Protein AF-A0A2P2IFZ9-F1 (afdb_monomer_lite)

pLDDT: mean 82.56, std 15.34, range [39.03, 97.62]

Structure (mmCIF, N/CA/C/O backbone):
data_AF-A0A2P2IFZ9-F1
#
_entry.id   AF-A0A2P2IFZ9-F1
#
loop_
_atom_site.group_PDB
_atom_site.id
_atom_site.type_symbol
_atom_site.label_atom_id
_atom_site.label_alt_id
_atom_site.label_comp_id
_atom_site.label_asym_id
_atom_site.label_entity_id
_atom_site.label_seq_id
_atom_site.pdbx_PDB_ins_code
_atom_site.Cartn_x
_atom_site.Cartn_y
_atom_site.Cartn_z
_atom_site.occupancy
_atom_site.B_iso_or_equiv
_atom_site.auth_seq_id
_atom_site.auth_comp_id
_atom_site.auth_asym_id
_atom_site.auth_atom_id
_atom_site.pdbx_PDB_model_num
ATOM 1 N N . ASN A 1 1 ? 47.053 14.813 -40.601 1.00 60.62 1 ASN A N 1
ATOM 2 C CA . ASN A 1 1 ? 47.187 14.457 -39.173 1.00 60.62 1 ASN A CA 1
ATOM 3 C C . ASN A 1 1 ? 46.466 13.124 -38.945 1.00 60.62 1 ASN A C 1
ATOM 5 O O . ASN A 1 1 ? 45.251 13.108 -38.812 1.00 60.62 1 ASN A O 1
ATOM 9 N N . LEU A 1 2 ? 47.178 11.997 -39.077 1.00 74.19 2 LEU A N 1
ATOM 10 C CA . LEU A 1 2 ? 46.583 10.644 -39.117 1.00 74.19 2 LEU A CA 1
ATOM 11 C C . LEU A 1 2 ? 46.194 10.125 -37.720 1.00 74.19 2 LEU A C 1
ATOM 13 O O . LEU A 1 2 ? 45.210 9.408 -37.572 1.00 74.19 2 LEU A O 1
ATOM 17 N N . VAL A 1 3 ? 46.955 10.523 -36.696 1.00 78.75 3 VAL A N 1
ATOM 18 C CA . VAL A 1 3 ? 46.777 10.095 -35.299 1.00 78.75 3 VAL A CA 1
ATOM 19 C C . VAL A 1 3 ? 45.439 10.583 -34.740 1.00 78.75 3 VAL A C 1
ATOM 21 O O . VAL A 1 3 ? 44.649 9.786 -34.247 1.00 78.75 3 VAL A O 1
ATOM 24 N N . THR A 1 4 ? 45.116 11.863 -34.933 1.00 79.06 4 THR A N 1
ATOM 25 C CA . THR A 1 4 ? 43.834 12.453 -34.505 1.00 79.06 4 THR A CA 1
ATOM 26 C C . THR A 1 4 ? 42.631 11.787 -35.180 1.00 79.06 4 THR A C 1
ATOM 28 O O . THR A 1 4 ? 41.575 11.619 -34.579 1.00 79.06 4 THR A O 1
ATOM 31 N N . CYS A 1 5 ? 42.800 11.364 -36.434 1.00 76.25 5 CYS A N 1
ATOM 32 C CA . CYS A 1 5 ? 41.780 10.666 -37.210 1.00 76.25 5 CYS A CA 1
ATOM 33 C C . CYS A 1 5 ? 41.524 9.242 -36.670 1.00 76.25 5 CYS A C 1
ATOM 35 O O . CYS A 1 5 ? 40.374 8.823 -36.512 1.00 76.25 5 CYS A O 1
ATOM 37 N N . ALA A 1 6 ? 42.592 8.520 -36.315 1.00 82.62 6 ALA A N 1
ATOM 38 C CA . ALA A 1 6 ? 42.503 7.199 -35.697 1.00 82.62 6 ALA A CA 1
ATOM 39 C C . ALA A 1 6 ? 41.859 7.255 -34.298 1.00 82.62 6 ALA A C 1
ATOM 41 O O . ALA A 1 6 ? 40.984 6.445 -33.988 1.00 82.62 6 ALA A O 1
ATOM 42 N N . GLU A 1 7 ? 42.229 8.242 -33.479 1.00 85.69 7 GLU A N 1
ATOM 43 C CA . GLU A 1 7 ? 41.644 8.465 -32.151 1.00 85.69 7 GLU A CA 1
ATOM 44 C C . GLU A 1 7 ? 40.146 8.785 -32.208 1.00 85.69 7 GLU A C 1
ATOM 46 O O . GLU A 1 7 ? 39.359 8.270 -31.408 1.00 85.69 7 GLU A O 1
ATOM 51 N N . ASP A 1 8 ? 39.725 9.618 -33.160 1.00 83.12 8 ASP A N 1
ATOM 52 C CA . ASP A 1 8 ? 38.321 9.993 -33.318 1.00 83.12 8 ASP A CA 1
ATOM 53 C C . ASP A 1 8 ? 37.464 8.810 -33.786 1.00 83.12 8 ASP A C 1
ATOM 55 O O . ASP A 1 8 ? 36.358 8.606 -33.273 1.00 83.12 8 ASP A O 1
ATOM 59 N N . ARG A 1 9 ? 38.002 7.966 -34.676 1.00 85.56 9 ARG A N 1
ATOM 60 C CA . ARG A 1 9 ? 37.362 6.709 -35.089 1.00 85.56 9 ARG A CA 1
ATOM 61 C C . ARG A 1 9 ? 37.275 5.709 -33.934 1.00 85.56 9 ARG A C 1
ATOM 63 O O . ARG A 1 9 ? 36.234 5.077 -33.764 1.00 85.56 9 ARG A O 1
ATOM 70 N N . TYR A 1 10 ? 38.320 5.598 -33.114 1.00 91.19 10 TYR A N 1
ATOM 71 C CA . TYR A 1 10 ? 38.303 4.759 -31.914 1.00 91.19 10 TYR A CA 1
ATOM 72 C C . TYR A 1 10 ? 37.209 5.202 -30.931 1.00 91.19 10 TYR A C 1
ATOM 74 O O . TYR A 1 10 ? 36.396 4.380 -30.509 1.00 91.19 10 TYR A O 1
ATOM 82 N N . LYS A 1 11 ? 37.117 6.506 -30.627 1.00 92.44 11 LYS A N 1
ATOM 83 C CA . LYS A 1 11 ? 36.074 7.068 -29.746 1.00 92.44 11 LYS A CA 1
ATOM 84 C C . LYS A 1 11 ? 34.664 6.819 -30.284 1.00 92.44 11 LYS A C 1
ATOM 86 O O . LYS A 1 11 ? 33.781 6.463 -29.507 1.00 92.44 11 LYS A O 1
ATOM 91 N N . LEU A 1 12 ? 34.457 6.962 -31.595 1.00 91.38 12 LEU A N 1
ATOM 92 C CA . LEU A 1 12 ? 33.180 6.658 -32.243 1.00 91.38 12 LEU A CA 1
ATOM 93 C C . LEU A 1 12 ? 32.783 5.188 -32.058 1.00 91.38 12 LEU A C 1
ATOM 95 O O . LEU A 1 12 ? 31.665 4.900 -31.630 1.00 91.38 12 LEU A O 1
ATOM 99 N N . VAL A 1 13 ? 33.701 4.263 -32.349 1.00 92.31 13 VAL A N 1
ATOM 100 C CA . VAL A 1 13 ? 33.449 2.822 -32.217 1.00 92.31 13 VAL A CA 1
ATOM 101 C C . VAL A 1 13 ? 33.163 2.460 -30.759 1.00 92.31 13 VAL A C 1
ATOM 103 O O . VAL A 1 13 ? 32.162 1.800 -30.488 1.00 92.31 13 VAL A O 1
ATOM 106 N N . GLN A 1 14 ? 33.959 2.954 -29.809 1.00 95.88 14 GLN A N 1
ATOM 107 C CA . GLN A 1 14 ? 33.732 2.712 -28.380 1.00 95.88 14 GLN A CA 1
ATOM 108 C C . GLN A 1 14 ? 32.383 3.260 -27.899 1.00 95.88 14 GLN A C 1
ATOM 110 O O . GLN A 1 14 ? 31.647 2.560 -27.202 1.00 95.88 14 GLN A O 1
ATOM 115 N N . ALA A 1 15 ? 32.014 4.476 -28.313 1.00 94.69 15 ALA A N 1
ATOM 116 C CA . ALA A 1 15 ? 30.718 5.055 -27.974 1.00 94.69 15 ALA A CA 1
ATOM 117 C C . ALA A 1 15 ? 29.555 4.240 -28.563 1.00 94.69 15 ALA A C 1
ATOM 119 O O . ALA A 1 15 ? 28.552 4.037 -27.881 1.00 94.69 15 ALA A O 1
ATOM 120 N N . SER A 1 16 ? 29.706 3.715 -29.786 1.00 94.94 16 SER A N 1
ATOM 121 C CA . SER A 1 16 ? 28.699 2.846 -30.407 1.00 94.94 16 SER A CA 1
ATOM 122 C C . SER A 1 16 ? 28.516 1.537 -29.633 1.00 94.94 16 SER A C 1
ATOM 124 O O . SER A 1 16 ? 27.392 1.183 -29.287 1.00 94.94 16 SER A O 1
ATOM 126 N N . ILE A 1 17 ? 29.614 0.862 -29.272 1.00 95.38 17 ILE A N 1
ATOM 127 C CA . ILE A 1 17 ? 29.589 -0.391 -28.507 1.00 95.38 17 ILE A CA 1
ATOM 128 C C . ILE A 1 17 ? 28.949 -0.157 -27.138 1.00 95.38 17 ILE A C 1
ATOM 130 O O . ILE A 1 17 ? 28.100 -0.939 -26.714 1.00 95.38 17 ILE A O 1
ATOM 134 N N . SER A 1 18 ? 29.333 0.927 -26.459 1.00 96.69 18 SER A N 1
ATOM 135 C CA . SER A 1 18 ? 28.759 1.304 -25.168 1.00 96.69 18 SER A CA 1
ATOM 136 C C . SER A 1 18 ? 27.252 1.536 -25.272 1.00 96.69 18 SER A C 1
ATOM 138 O O . SER A 1 18 ? 26.509 1.004 -24.448 1.00 96.69 18 SER A O 1
ATOM 140 N N . PHE A 1 19 ? 26.787 2.262 -26.293 1.00 97.31 19 PHE A N 1
ATOM 141 C CA . PHE A 1 19 ? 25.361 2.494 -26.508 1.00 97.31 19 PHE A CA 1
ATOM 142 C C . PHE A 1 19 ? 24.592 1.192 -26.752 1.00 97.31 19 PHE A C 1
ATOM 144 O O . PHE A 1 19 ? 23.678 0.901 -25.986 1.00 97.31 19 PHE A O 1
ATOM 151 N N . TYR A 1 20 ? 24.972 0.393 -27.756 1.00 96.50 20 TYR A N 1
ATOM 152 C CA . TYR A 1 20 ? 24.209 -0.807 -28.120 1.00 96.50 20 TYR A CA 1
ATOM 153 C C . TYR A 1 20 ? 24.163 -1.836 -26.984 1.00 96.50 20 TYR A C 1
ATOM 155 O O . TYR A 1 20 ? 23.088 -2.348 -26.687 1.00 96.50 20 TYR A O 1
ATOM 163 N N . LYS A 1 21 ? 25.281 -2.063 -26.276 1.00 96.94 21 LYS A N 1
ATOM 164 C CA . LYS A 1 21 ? 25.299 -2.948 -25.097 1.00 96.94 21 LYS A CA 1
ATOM 165 C C . LYS A 1 21 ? 24.409 -2.433 -23.969 1.00 96.94 21 LYS A C 1
ATOM 167 O O . LYS A 1 21 ? 23.688 -3.207 -23.348 1.00 96.94 21 LYS A O 1
ATOM 172 N N . THR A 1 22 ? 24.455 -1.125 -23.701 1.00 97.50 22 THR A N 1
ATOM 173 C CA . THR A 1 22 ? 23.616 -0.517 -22.659 1.00 97.50 22 THR A CA 1
ATOM 174 C C . THR A 1 22 ? 22.140 -0.632 -23.031 1.00 97.50 22 THR A C 1
ATOM 176 O O . THR A 1 22 ? 21.337 -1.018 -22.193 1.00 97.50 22 THR A O 1
ATOM 179 N N . ALA A 1 23 ? 21.776 -0.322 -24.277 1.00 96.81 23 ALA A N 1
ATOM 180 C CA . ALA A 1 23 ? 20.397 -0.387 -24.747 1.00 96.81 23 ALA A CA 1
ATOM 181 C C . ALA A 1 23 ? 19.836 -1.815 -24.657 1.00 96.81 23 ALA A C 1
ATOM 183 O O . ALA A 1 23 ? 18.760 -2.006 -24.101 1.00 96.81 23 ALA A O 1
ATOM 184 N N . GLU A 1 24 ? 20.592 -2.816 -25.115 1.00 96.25 24 GLU A N 1
ATOM 185 C CA . GLU A 1 24 ? 20.207 -4.230 -25.028 1.00 96.25 24 GLU A CA 1
ATOM 186 C C . GLU A 1 24 ? 19.990 -4.679 -23.575 1.00 96.25 24 GLU A C 1
ATOM 188 O O . GLU A 1 24 ? 18.955 -5.262 -23.244 1.00 96.25 24 GLU A O 1
ATOM 193 N N . GLN A 1 25 ? 20.927 -4.346 -22.681 1.00 96.94 25 GLN A N 1
ATOM 194 C CA . GLN A 1 25 ? 20.814 -4.693 -21.266 1.00 96.94 25 GLN A CA 1
ATOM 195 C C . GLN A 1 25 ? 19.602 -4.022 -20.608 1.00 96.94 25 GLN A C 1
ATOM 197 O O . GLN A 1 25 ? 18.886 -4.667 -19.843 1.00 96.94 25 GLN A O 1
ATOM 202 N N . VAL A 1 26 ? 19.353 -2.742 -20.902 1.00 97.62 26 VAL A N 1
ATOM 203 C CA . VAL A 1 26 ? 18.199 -2.017 -20.355 1.00 97.62 26 VAL A CA 1
ATOM 204 C C . VAL A 1 26 ? 16.892 -2.612 -20.870 1.00 97.62 26 VAL A C 1
ATOM 206 O O . VAL A 1 26 ? 15.999 -2.849 -20.062 1.00 97.62 26 VAL A O 1
ATOM 209 N N . CYS A 1 27 ? 16.788 -2.930 -22.162 1.00 95.88 27 CYS A N 1
ATOM 210 C CA . CYS A 1 27 ? 15.610 -3.600 -22.716 1.00 95.88 27 CYS A CA 1
ATOM 211 C C . CYS A 1 27 ? 15.326 -4.933 -22.009 1.00 95.88 27 CYS A C 1
ATOM 213 O O . CYS A 1 27 ? 14.199 -5.160 -21.579 1.00 95.88 27 CYS A O 1
ATOM 215 N N . SER A 1 28 ? 16.350 -5.765 -21.801 1.00 96.31 28 SER A N 1
ATOM 216 C CA . SER A 1 28 ? 16.214 -7.041 -21.083 1.00 96.31 28 SER A CA 1
ATOM 217 C C . SER A 1 28 ? 15.714 -6.859 -19.640 1.00 96.31 28 SER A C 1
ATOM 219 O O . SER A 1 28 ? 14.818 -7.575 -19.183 1.00 96.31 28 SER A O 1
ATOM 221 N N . VAL A 1 29 ? 16.234 -5.853 -18.925 1.00 96.19 29 VAL A N 1
ATOM 222 C CA . VAL A 1 29 ? 15.769 -5.512 -17.570 1.00 96.19 29 VAL A CA 1
ATOM 223 C C . VAL A 1 29 ? 14.307 -5.064 -17.581 1.00 96.19 29 VAL A C 1
ATOM 225 O O . VAL A 1 29 ? 13.533 -5.521 -16.740 1.00 96.19 29 VAL A O 1
ATOM 228 N N . LEU A 1 30 ? 13.915 -4.201 -18.523 1.00 96.19 30 LEU A N 1
ATOM 229 C CA . LEU A 1 30 ? 12.537 -3.721 -18.644 1.00 96.19 30 LEU A CA 1
ATOM 230 C C . LEU A 1 30 ? 11.566 -4.874 -18.929 1.00 96.19 30 LEU A C 1
ATOM 232 O O . LEU A 1 30 ? 10.562 -4.999 -18.236 1.00 96.19 30 LEU A O 1
ATOM 236 N N . GLU A 1 31 ? 11.898 -5.769 -19.858 1.00 93.81 31 GLU A N 1
ATOM 237 C CA . GLU A 1 31 ? 11.084 -6.950 -20.175 1.00 93.81 31 GLU A CA 1
ATOM 238 C C . GLU A 1 31 ? 10.948 -7.901 -18.975 1.00 93.81 31 GLU A C 1
ATOM 240 O O . GLU A 1 31 ? 9.881 -8.472 -18.733 1.00 93.81 31 GLU A O 1
ATOM 245 N N . SER A 1 32 ? 12.013 -8.064 -18.181 1.00 94.38 32 SER A N 1
ATOM 246 C CA . SER A 1 32 ? 11.943 -8.837 -16.938 1.00 94.38 32 SER A CA 1
ATOM 247 C C . SER A 1 32 ? 11.002 -8.194 -15.921 1.00 94.38 32 SER A C 1
ATOM 249 O O . SER A 1 32 ? 10.135 -8.880 -15.383 1.00 94.38 32 SER A O 1
ATOM 251 N N . LEU A 1 33 ? 11.132 -6.884 -15.690 1.00 94.12 33 LEU A N 1
ATOM 252 C CA . LEU A 1 33 ? 10.284 -6.146 -14.750 1.00 94.12 33 LEU A CA 1
ATOM 253 C C . LEU A 1 33 ? 8.816 -6.144 -15.181 1.00 94.12 33 LEU A C 1
ATOM 255 O O . LEU A 1 33 ? 7.931 -6.296 -14.345 1.00 94.12 33 LEU A O 1
ATOM 259 N N . GLU A 1 34 ? 8.544 -6.023 -16.478 1.00 91.50 34 GLU A N 1
ATOM 260 C CA . GLU A 1 34 ? 7.186 -6.078 -17.016 1.00 91.50 34 GLU A CA 1
ATOM 261 C C . GLU A 1 34 ? 6.519 -7.435 -16.742 1.00 91.50 34 GLU A C 1
ATOM 263 O O . GLU A 1 34 ? 5.331 -7.495 -16.420 1.00 91.50 34 GLU A O 1
ATOM 268 N N . ARG A 1 35 ? 7.275 -8.538 -16.848 1.00 89.56 35 ARG A N 1
ATOM 269 C CA . ARG A 1 35 ? 6.783 -9.877 -16.486 1.00 89.56 35 ARG A CA 1
ATOM 270 C C . ARG A 1 35 ? 6.556 -10.007 -14.985 1.00 89.56 35 ARG A C 1
ATOM 272 O O . ARG A 1 35 ? 5.546 -10.577 -14.584 1.00 89.56 35 ARG A O 1
ATOM 279 N N . ASP A 1 36 ? 7.465 -9.480 -14.171 1.00 88.38 36 ASP A N 1
ATOM 280 C CA . ASP A 1 36 ? 7.366 -9.563 -12.713 1.00 88.38 36 ASP A CA 1
ATOM 281 C C . ASP A 1 36 ? 6.190 -8.742 -12.169 1.00 88.38 36 ASP A C 1
ATOM 283 O O . ASP A 1 36 ? 5.459 -9.211 -11.297 1.00 88.38 36 ASP A O 1
ATOM 287 N N . TYR A 1 37 ? 5.949 -7.543 -12.704 1.00 89.12 37 TYR A N 1
ATOM 288 C CA . TYR A 1 37 ? 4.825 -6.704 -12.282 1.00 89.12 37 TYR A CA 1
ATOM 289 C C . TYR A 1 37 ? 3.470 -7.247 -12.730 1.00 89.12 37 TYR A C 1
ATOM 291 O O . TYR A 1 37 ? 2.497 -7.080 -11.998 1.00 89.12 37 TYR A O 1
ATOM 299 N N . ARG A 1 38 ? 3.407 -7.952 -13.868 1.00 82.00 38 ARG A N 1
ATOM 300 C CA . ARG A 1 38 ? 2.187 -8.635 -14.326 1.00 82.00 38 ARG A CA 1
ATOM 301 C C . ARG A 1 38 ? 1.812 -9.868 -13.500 1.00 82.00 38 ARG A C 1
ATOM 303 O O . ARG A 1 38 ? 0.703 -10.370 -13.650 1.00 82.00 38 ARG A O 1
ATOM 310 N N . ARG A 1 39 ? 2.698 -10.380 -12.639 1.00 82.88 39 ARG A N 1
ATOM 311 C CA . ARG A 1 39 ? 2.363 -11.502 -11.750 1.00 82.88 39 ARG A CA 1
ATOM 312 C C . ARG A 1 39 ? 1.493 -11.027 -10.584 1.00 82.88 39 ARG A C 1
ATOM 314 O O . ARG A 1 39 ? 1.937 -10.253 -9.725 1.00 82.88 39 ARG A O 1
ATOM 321 N N . ASP A 1 40 ? 0.273 -11.552 -10.524 1.00 66.12 40 ASP A N 1
ATOM 322 C CA . ASP A 1 40 ? -0.664 -11.352 -9.418 1.00 66.12 40 ASP A CA 1
ATOM 323 C C . ASP A 1 40 ? -0.360 -12.289 -8.244 1.00 66.12 40 ASP A C 1
ATOM 325 O O . ASP A 1 40 ? -0.959 -13.345 -8.064 1.00 66.12 40 ASP A O 1
ATOM 329 N N . ASP A 1 41 ? 0.589 -11.880 -7.405 1.00 68.44 41 ASP A N 1
ATOM 330 C CA . ASP A 1 41 ? 0.810 -12.507 -6.103 1.00 68.44 41 ASP A CA 1
ATOM 331 C C . ASP A 1 41 ? 0.017 -11.769 -5.015 1.00 68.44 41 ASP A C 1
ATOM 333 O O . ASP A 1 41 ? 0.488 -10.758 -4.471 1.00 68.44 41 ASP A O 1
ATOM 337 N N . ASP A 1 42 ? -1.172 -12.275 -4.658 1.00 66.31 42 ASP A N 1
ATOM 338 C CA . ASP A 1 42 ? -1.870 -11.800 -3.460 1.00 66.31 42 ASP A CA 1
ATOM 339 C C . ASP A 1 42 ? -1.252 -12.419 -2.206 1.00 66.31 42 ASP A C 1
ATOM 341 O O . ASP A 1 42 ? -1.456 -13.579 -1.848 1.00 66.31 42 ASP A O 1
ATOM 345 N N . TRP A 1 43 ? -0.397 -11.632 -1.568 1.00 67.62 43 TRP A N 1
ATOM 346 C CA . TRP A 1 43 ? 0.459 -12.091 -0.486 1.00 67.62 43 TRP A CA 1
ATOM 347 C C . TRP A 1 43 ? -0.103 -11.735 0.892 1.00 67.62 43 TRP A C 1
ATOM 349 O O . TRP A 1 43 ? 0.220 -12.396 1.872 1.00 67.62 43 TRP A O 1
ATOM 359 N N . CYS A 1 44 ? -0.925 -10.691 0.981 1.00 67.12 44 CYS A N 1
ATOM 360 C CA . CYS A 1 44 ? -1.393 -10.135 2.248 1.00 67.12 44 CYS A CA 1
ATOM 361 C C . CYS A 1 44 ? -2.685 -10.807 2.749 1.00 67.12 44 CYS A C 1
ATOM 363 O O . CYS A 1 44 ? -3.062 -10.604 3.902 1.00 67.12 44 CYS A O 1
ATOM 365 N N . GLN A 1 45 ? -3.322 -11.645 1.926 1.00 63.00 45 GLN A N 1
ATOM 366 C CA . GLN A 1 45 ? -4.430 -12.514 2.331 1.00 63.00 45 GLN A CA 1
ATOM 367 C C . GLN A 1 45 ? -3.989 -13.957 2.629 1.00 63.00 45 GLN A C 1
ATOM 369 O O . GLN A 1 45 ? -4.784 -14.720 3.157 1.00 63.00 45 GLN A O 1
ATOM 374 N N . LYS A 1 46 ? -2.738 -14.353 2.332 1.00 62.62 46 LYS A N 1
ATOM 375 C CA . LYS A 1 46 ? -2.272 -15.708 2.664 1.00 62.62 46 LYS A CA 1
ATOM 376 C C . LYS A 1 46 ? -2.335 -15.899 4.179 1.00 62.62 46 LYS A C 1
ATOM 378 O O . LYS A 1 46 ? -1.605 -15.232 4.913 1.00 62.62 46 LYS A O 1
ATOM 383 N N . ASP A 1 47 ? -3.236 -16.780 4.602 1.00 46.34 47 ASP A N 1
ATOM 384 C CA . ASP A 1 47 ? -3.487 -17.136 5.991 1.00 46.34 47 ASP A CA 1
ATOM 385 C C . ASP A 1 47 ? -2.207 -17.675 6.624 1.00 46.34 47 ASP A C 1
ATOM 387 O O . ASP A 1 47 ? -1.844 -18.842 6.475 1.00 46.34 47 ASP A O 1
ATOM 391 N N . VAL A 1 48 ? -1.508 -16.819 7.365 1.00 46.44 48 VAL A N 1
ATOM 392 C CA . VAL A 1 48 ? -0.652 -17.306 8.438 1.00 46.44 48 VAL A CA 1
ATOM 393 C C . VAL A 1 48 ? -1.591 -17.502 9.615 1.00 46.44 48 VAL A C 1
ATOM 395 O O . VAL A 1 48 ? -1.888 -16.564 10.351 1.00 46.44 48 VAL A O 1
ATOM 398 N N . ALA A 1 49 ? -2.126 -18.716 9.720 1.00 40.94 49 ALA A N 1
ATOM 399 C CA . ALA A 1 49 ? -2.916 -19.188 10.846 1.00 40.94 49 ALA A CA 1
ATOM 400 C C . ALA A 1 49 ? -2.049 -19.214 12.118 1.00 40.94 49 ALA A C 1
ATOM 402 O O . ALA A 1 49 ? -1.606 -20.275 12.540 1.00 40.94 49 ALA A O 1
ATOM 403 N N . ILE A 1 50 ? -1.729 -18.046 12.685 1.00 42.41 50 ILE A N 1
ATOM 404 C CA . ILE A 1 50 ? -1.057 -17.904 13.980 1.00 42.41 50 ILE A CA 1
ATOM 405 C C . ILE A 1 50 ? -1.587 -16.632 14.662 1.00 42.41 50 ILE A C 1
ATOM 407 O O . ILE A 1 50 ? -1.281 -15.510 14.256 1.00 42.41 50 ILE A O 1
ATOM 411 N N . ASP A 1 51 ? -2.374 -16.828 15.722 1.00 45.44 51 ASP A N 1
ATOM 412 C CA . ASP A 1 51 ? -3.012 -15.813 16.576 1.00 45.44 51 ASP A CA 1
ATOM 413 C C . ASP A 1 51 ? -2.015 -15.075 17.500 1.00 45.44 51 ASP A C 1
ATOM 415 O O . ASP A 1 51 ? -2.211 -14.974 18.710 1.00 45.44 51 ASP A O 1
ATOM 419 N N . SER A 1 52 ? -0.911 -14.547 16.962 1.00 54.34 52 SER A N 1
ATOM 420 C CA . SER A 1 52 ? 0.063 -13.780 17.751 1.00 54.34 52 SER A CA 1
ATOM 421 C C . SER A 1 52 ? 0.245 -12.355 17.221 1.00 54.34 52 SER A C 1
ATOM 423 O O . SER A 1 52 ? 0.357 -12.109 16.019 1.00 54.34 52 SER A O 1
ATOM 425 N N . SER A 1 53 ? 0.296 -11.375 18.132 1.00 52.00 53 SER A N 1
ATOM 426 C CA . SER A 1 53 ? 0.558 -9.961 17.804 1.00 52.00 53 SER A CA 1
ATOM 427 C C . SER A 1 53 ? 1.914 -9.754 17.110 1.00 52.00 53 SER A C 1
ATOM 429 O O . SER A 1 53 ? 2.075 -8.809 16.338 1.00 52.00 53 SER A O 1
ATOM 431 N N . ALA A 1 54 ? 2.858 -10.678 17.317 1.00 55.59 54 ALA A N 1
ATOM 432 C CA . ALA A 1 54 ? 4.129 -10.747 16.603 1.00 55.59 54 ALA A CA 1
ATOM 433 C C . ALA A 1 54 ? 3.931 -10.959 15.089 1.00 55.59 54 ALA A C 1
ATOM 435 O O . ALA A 1 54 ? 4.479 -10.200 14.294 1.00 55.59 54 ALA A O 1
ATOM 436 N N . ALA A 1 55 ? 3.053 -11.883 14.680 1.00 59.88 55 ALA A N 1
ATOM 437 C CA . ALA A 1 55 ? 2.780 -12.158 13.265 1.00 59.88 55 ALA A CA 1
ATOM 438 C C . ALA A 1 55 ? 2.114 -10.968 12.540 1.00 59.88 55 ALA A C 1
ATOM 440 O O . ALA A 1 55 ? 2.352 -10.727 11.355 1.00 59.88 55 ALA A O 1
ATOM 441 N N . ALA A 1 56 ? 1.311 -10.177 13.257 1.00 59.16 56 ALA A N 1
ATOM 442 C CA . ALA A 1 56 ? 0.729 -8.928 12.759 1.00 59.16 56 ALA A CA 1
ATOM 443 C C . ALA A 1 56 ? 1.787 -7.831 12.508 1.00 59.16 56 ALA A C 1
ATOM 445 O O . ALA A 1 56 ? 1.711 -7.104 11.508 1.00 59.16 56 ALA A O 1
ATOM 446 N N . CYS A 1 57 ? 2.788 -7.728 13.389 1.00 62.34 57 CYS A N 1
ATOM 447 C CA . CYS A 1 57 ? 3.932 -6.828 13.229 1.00 62.34 57 CYS A CA 1
ATOM 448 C C . CYS A 1 57 ? 4.829 -7.260 12.055 1.00 62.34 57 CYS A C 1
ATOM 450 O O . CYS A 1 57 ? 5.241 -6.428 11.238 1.00 62.34 57 CYS A O 1
ATOM 452 N N . ASP A 1 58 ? 5.043 -8.568 11.904 1.00 76.38 58 ASP A N 1
ATOM 453 C CA . ASP A 1 58 ? 5.825 -9.150 10.810 1.00 76.38 58 ASP A CA 1
ATOM 454 C C . ASP A 1 58 ? 5.159 -8.912 9.452 1.00 76.38 58 ASP A C 1
ATOM 456 O O . ASP A 1 58 ? 5.816 -8.522 8.482 1.00 76.38 58 ASP A O 1
ATOM 460 N N . LYS A 1 59 ? 3.831 -9.052 9.382 1.00 82.00 59 LYS A N 1
ATOM 461 C CA . LYS A 1 59 ? 3.055 -8.781 8.167 1.00 82.00 59 LYS A CA 1
ATOM 462 C C . LYS A 1 59 ? 3.161 -7.317 7.739 1.00 82.00 59 LYS A C 1
ATOM 464 O O . LYS A 1 59 ? 3.447 -7.050 6.572 1.00 82.00 59 LYS A O 1
ATOM 469 N N . ALA A 1 60 ? 2.989 -6.370 8.666 1.00 84.00 60 ALA A N 1
ATOM 470 C CA . ALA A 1 60 ? 3.111 -4.934 8.387 1.00 84.00 60 ALA A CA 1
ATOM 471 C C . ALA A 1 60 ? 4.531 -4.543 7.942 1.00 84.00 60 ALA A C 1
ATOM 473 O O . ALA A 1 60 ? 4.704 -3.771 6.995 1.00 84.00 60 ALA A O 1
ATOM 474 N N . SER A 1 61 ? 5.548 -5.121 8.583 1.00 86.38 61 SER A N 1
ATOM 475 C CA . SER A 1 61 ? 6.956 -4.922 8.223 1.00 86.38 61 SER A CA 1
ATOM 476 C C . SER A 1 61 ? 7.272 -5.498 6.840 1.00 86.38 61 SER A C 1
ATOM 478 O O . SER A 1 61 ? 7.941 -4.850 6.036 1.00 86.38 61 SER A O 1
ATOM 480 N N . SER A 1 62 ? 6.707 -6.663 6.509 1.00 86.38 62 SER A N 1
ATOM 481 C CA . SER A 1 62 ? 6.811 -7.266 5.178 1.00 86.38 62 SER A CA 1
ATOM 482 C C . SER A 1 62 ? 6.159 -6.400 4.092 1.00 86.38 62 SER A C 1
ATOM 484 O O . SER A 1 62 ? 6.760 -6.226 3.028 1.00 86.38 62 SER A O 1
ATOM 486 N N . VAL A 1 63 ? 4.983 -5.791 4.354 1.00 87.00 63 VAL A N 1
ATOM 487 C CA . VAL A 1 63 ? 4.360 -4.828 3.412 1.00 87.00 63 VAL A CA 1
ATOM 488 C C . VAL A 1 63 ? 5.343 -3.703 3.121 1.00 87.00 63 VAL A C 1
ATOM 490 O O . VAL A 1 63 ? 5.610 -3.384 1.962 1.00 87.00 63 VAL A O 1
ATOM 493 N N . ARG A 1 64 ? 5.882 -3.108 4.187 1.00 86.81 64 ARG A N 1
ATOM 494 C CA . ARG A 1 64 ? 6.748 -1.936 4.107 1.00 86.81 64 ARG A CA 1
ATOM 495 C C . ARG A 1 64 ? 8.006 -2.230 3.298 1.00 86.81 64 ARG A C 1
ATOM 497 O O . ARG A 1 64 ? 8.306 -1.482 2.374 1.00 86.81 64 ARG A O 1
ATOM 504 N N . LEU A 1 65 ? 8.669 -3.352 3.579 1.00 90.12 65 LEU A N 1
ATOM 505 C CA . LEU A 1 65 ? 9.858 -3.783 2.846 1.00 90.12 65 LEU A CA 1
ATOM 506 C C . LEU A 1 65 ? 9.564 -3.997 1.353 1.00 90.12 65 LEU A C 1
ATOM 508 O O . LEU A 1 65 ? 10.365 -3.629 0.497 1.00 90.12 65 LEU A O 1
ATOM 512 N N . LYS A 1 66 ? 8.404 -4.575 1.014 1.00 89.19 66 LYS A N 1
ATOM 513 C CA . LYS A 1 66 ? 8.003 -4.752 -0.388 1.00 89.19 66 LYS A CA 1
ATOM 514 C C . LYS A 1 66 ? 7.757 -3.420 -1.093 1.00 89.19 66 LYS A C 1
ATOM 516 O O . LYS A 1 66 ? 8.154 -3.291 -2.247 1.00 89.19 66 LYS A O 1
ATOM 521 N N . ILE A 1 67 ? 7.129 -2.452 -0.425 1.00 90.31 67 ILE A N 1
ATOM 522 C CA . ILE A 1 67 ? 6.914 -1.104 -0.974 1.00 90.31 67 ILE A CA 1
ATOM 523 C C . ILE A 1 67 ? 8.255 -0.406 -1.222 1.00 90.31 67 ILE A C 1
ATOM 525 O O . ILE A 1 67 ? 8.455 0.163 -2.293 1.00 90.31 67 ILE A O 1
ATOM 529 N N . GLU A 1 68 ? 9.183 -0.490 -0.270 1.00 91.25 68 GLU A N 1
ATOM 530 C CA . GLU A 1 68 ? 10.524 0.085 -0.399 1.00 91.25 68 GLU A CA 1
ATOM 531 C C . GLU A 1 68 ? 11.284 -0.540 -1.573 1.00 91.25 68 GLU A C 1
ATOM 533 O O . GLU A 1 68 ? 11.694 0.172 -2.488 1.00 91.25 68 GLU A O 1
ATOM 538 N N . LYS A 1 69 ? 11.340 -1.876 -1.639 1.00 91.88 69 LYS A N 1
ATOM 539 C CA . LYS A 1 69 ? 11.956 -2.596 -2.761 1.00 91.88 69 LYS A CA 1
ATOM 540 C C . LYS A 1 69 ? 11.322 -2.226 -4.108 1.00 91.88 69 LYS A C 1
ATOM 542 O O . LYS A 1 69 ? 12.033 -2.036 -5.092 1.00 91.88 69 LYS A O 1
ATOM 547 N N . HIS A 1 70 ? 9.995 -2.107 -4.168 1.00 91.75 70 HIS A N 1
ATOM 548 C CA . HIS A 1 70 ? 9.264 -1.711 -5.380 1.00 91.75 70 HIS A CA 1
ATOM 549 C C . HIS A 1 70 ? 9.628 -0.288 -5.829 1.00 91.75 70 HIS A C 1
ATOM 551 O O . HIS A 1 70 ? 9.754 -0.011 -7.025 1.00 91.75 70 HIS A O 1
ATOM 557 N N . GLN A 1 71 ? 9.840 0.623 -4.878 1.00 92.12 71 GLN A N 1
ATOM 558 C CA . GLN A 1 71 ? 10.283 1.988 -5.149 1.00 92.12 71 GLN A CA 1
ATOM 559 C C . GLN A 1 71 ? 11.751 2.030 -5.608 1.00 92.12 71 GLN A C 1
ATOM 561 O O . GLN A 1 71 ? 12.063 2.702 -6.593 1.00 92.12 71 GLN A O 1
ATOM 566 N N . GLU A 1 72 ? 12.639 1.269 -4.969 1.00 93.94 72 GLU A N 1
ATOM 567 C CA . GLU A 1 72 ? 14.042 1.138 -5.381 1.00 93.94 72 GLU A CA 1
ATOM 568 C C . GLU A 1 72 ? 14.176 0.560 -6.794 1.00 93.94 72 GLU A C 1
ATOM 570 O O . GLU A 1 72 ? 14.972 1.052 -7.600 1.00 93.94 72 GLU A O 1
ATOM 575 N N . GLN A 1 73 ? 13.369 -0.453 -7.131 1.00 93.00 73 GLN A N 1
ATOM 576 C CA . GLN A 1 73 ? 13.317 -1.028 -8.476 1.00 93.00 73 GLN A CA 1
ATOM 577 C C . GLN A 1 73 ? 12.955 0.035 -9.517 1.00 93.00 73 GLN A C 1
ATOM 579 O O . GLN A 1 73 ? 13.621 0.113 -10.553 1.00 93.00 73 GLN A O 1
ATOM 584 N N . LYS A 1 74 ? 11.977 0.905 -9.219 1.00 94.00 74 LYS A N 1
ATOM 585 C CA . LYS A 1 74 ? 11.624 2.039 -10.085 1.00 94.00 74 LYS A CA 1
ATOM 586 C C . LYS A 1 74 ? 12.784 2.986 -10.316 1.00 94.00 74 LYS A C 1
ATOM 588 O O . LYS A 1 74 ? 13.091 3.325 -11.458 1.00 94.00 74 LYS A O 1
ATOM 593 N N . GLU A 1 75 ? 13.445 3.413 -9.251 1.00 93.94 75 GLU A N 1
ATOM 594 C CA . GLU A 1 75 ? 14.592 4.308 -9.385 1.00 93.94 75 GLU A CA 1
ATOM 595 C C . GLU A 1 75 ? 15.732 3.661 -10.170 1.00 93.94 75 GLU A C 1
ATOM 597 O O . GLU A 1 75 ? 16.372 4.316 -10.995 1.00 93.94 75 GLU A O 1
ATOM 602 N N . SER A 1 76 ? 15.964 2.369 -9.948 1.00 95.38 76 SER A N 1
ATOM 603 C CA . SER A 1 76 ? 16.996 1.603 -10.634 1.00 95.38 76 SER A CA 1
ATOM 604 C C . SER A 1 76 ? 16.777 1.567 -12.148 1.00 95.38 76 SER A C 1
ATOM 606 O O . SER A 1 76 ? 17.670 1.979 -12.896 1.00 95.38 76 SER A O 1
ATOM 608 N N . PHE A 1 77 ? 15.589 1.170 -12.622 1.00 95.25 77 PHE A N 1
ATOM 609 C CA . PHE A 1 77 ? 15.359 1.084 -14.068 1.00 95.25 77 PHE A CA 1
ATOM 610 C C . PHE A 1 77 ? 15.301 2.466 -14.731 1.00 95.25 77 PHE A C 1
ATOM 612 O O . PHE A 1 77 ? 15.829 2.631 -15.827 1.00 95.25 77 PHE A O 1
ATOM 619 N N . LEU A 1 78 ? 14.773 3.497 -14.056 1.00 95.25 78 LEU A N 1
ATOM 620 C CA . LEU A 1 78 ? 14.780 4.869 -14.583 1.00 95.25 78 LEU A CA 1
ATOM 621 C C . LEU A 1 78 ? 16.204 5.428 -14.726 1.00 95.25 78 LEU A C 1
ATOM 623 O O . LEU A 1 78 ? 16.517 6.132 -15.696 1.00 95.25 78 LEU A O 1
ATOM 627 N N . ARG A 1 79 ? 17.099 5.104 -13.780 1.00 95.38 79 ARG A N 1
ATOM 628 C CA . ARG A 1 79 ? 18.532 5.414 -13.902 1.00 95.38 79 ARG A CA 1
ATOM 629 C C . ARG A 1 79 ? 19.149 4.683 -15.094 1.00 95.38 79 ARG A C 1
ATOM 631 O O . ARG A 1 79 ? 19.913 5.302 -15.836 1.00 95.38 79 ARG A O 1
ATOM 638 N N . ALA A 1 80 ? 18.780 3.424 -15.316 1.00 95.38 80 ALA A N 1
ATOM 639 C CA . ALA A 1 80 ? 19.256 2.626 -16.442 1.00 95.38 80 ALA A CA 1
ATOM 640 C C . ALA A 1 80 ? 18.790 3.199 -17.801 1.00 95.38 80 ALA A C 1
ATOM 642 O O . ALA A 1 80 ? 19.617 3.426 -18.685 1.00 95.38 80 ALA A O 1
ATOM 643 N N . CYS A 1 81 ? 17.514 3.577 -17.944 1.00 95.06 81 CYS A N 1
ATOM 644 C CA . CYS A 1 81 ? 17.001 4.260 -19.142 1.00 95.06 81 CYS A CA 1
ATOM 645 C C . CYS A 1 81 ? 17.689 5.613 -19.382 1.00 95.06 81 CYS A C 1
ATOM 647 O O . CYS A 1 81 ? 18.027 5.973 -20.512 1.00 95.06 81 CYS A O 1
ATOM 649 N N . THR A 1 82 ? 17.952 6.368 -18.311 1.00 96.31 82 THR A N 1
ATOM 650 C CA . THR A 1 82 ? 18.704 7.630 -18.399 1.00 96.31 82 THR A CA 1
ATOM 651 C C . THR A 1 82 ? 20.134 7.396 -18.887 1.00 96.31 82 THR A C 1
ATOM 653 O O . THR A 1 82 ? 20.647 8.183 -19.686 1.00 96.31 82 THR A O 1
ATOM 656 N N . LEU A 1 83 ? 20.783 6.320 -18.436 1.00 95.75 83 LEU A N 1
ATOM 657 C CA . LEU A 1 83 ? 22.112 5.934 -18.899 1.00 95.75 83 LEU A CA 1
ATOM 658 C C . LEU A 1 83 ? 22.100 5.585 -20.394 1.00 95.75 83 LEU A C 1
ATOM 660 O O . LEU A 1 83 ? 22.931 6.122 -21.123 1.00 95.75 83 LEU A O 1
ATOM 664 N N . ALA A 1 84 ? 21.133 4.789 -20.863 1.00 96.19 84 ALA A N 1
ATOM 665 C CA . ALA A 1 84 ? 20.981 4.453 -22.283 1.00 96.19 84 ALA A CA 1
ATOM 666 C C . ALA A 1 84 ? 20.813 5.704 -23.167 1.00 96.19 84 ALA A C 1
ATOM 668 O O . ALA A 1 84 ? 21.470 5.844 -24.198 1.00 96.19 84 ALA A O 1
ATOM 669 N N . ARG A 1 85 ? 20.003 6.679 -22.730 1.00 96.19 85 ARG A N 1
ATOM 670 C CA . ARG A 1 85 ? 19.853 7.966 -23.433 1.00 96.19 85 ARG A CA 1
ATOM 671 C C . ARG A 1 85 ? 21.156 8.776 -23.463 1.00 96.19 85 ARG A C 1
ATOM 673 O O . ARG A 1 85 ? 21.497 9.354 -24.494 1.00 96.19 85 ARG A O 1
ATOM 680 N N . LYS A 1 86 ? 21.921 8.803 -22.365 1.00 96.38 86 LYS A N 1
ATOM 681 C CA . LYS A 1 86 ? 23.221 9.503 -22.298 1.00 96.38 86 LYS A CA 1
ATOM 682 C C . LYS A 1 86 ? 24.290 8.857 -23.186 1.00 96.38 86 LYS A C 1
ATOM 684 O O . LYS A 1 86 ? 25.061 9.573 -23.833 1.00 96.38 86 LYS A O 1
ATOM 689 N N . THR A 1 87 ? 24.354 7.525 -23.232 1.00 96.62 87 THR A N 1
ATOM 690 C CA . THR A 1 87 ? 25.293 6.810 -24.110 1.00 96.62 87 THR A CA 1
ATOM 691 C C . THR A 1 87 ? 24.921 7.009 -25.578 1.00 96.62 87 THR A C 1
ATOM 693 O O . THR A 1 87 ? 25.812 7.274 -26.386 1.00 96.62 87 THR A O 1
ATOM 696 N N . ALA A 1 88 ? 23.625 7.039 -25.911 1.00 95.88 88 ALA A N 1
ATOM 697 C CA . ALA A 1 88 ? 23.137 7.388 -27.247 1.00 95.88 88 ALA A CA 1
ATOM 698 C C . ALA A 1 88 ? 23.562 8.799 -27.677 1.00 95.88 88 ALA A C 1
ATOM 700 O O . ALA A 1 88 ? 24.125 8.976 -28.753 1.00 95.88 88 ALA A O 1
ATOM 701 N N . GLN A 1 89 ? 23.360 9.806 -26.818 1.00 94.38 89 GLN A N 1
ATOM 702 C CA . GLN A 1 89 ? 23.775 11.189 -27.093 1.00 94.38 89 GLN A CA 1
ATOM 703 C C . GLN A 1 89 ? 25.282 11.296 -27.340 1.00 94.38 89 GLN A C 1
ATOM 705 O O . GLN A 1 89 ? 25.726 12.008 -28.240 1.00 94.38 89 GLN A O 1
ATOM 710 N N . THR A 1 90 ? 26.075 10.568 -26.553 1.00 95.25 90 THR A N 1
ATOM 711 C CA . THR A 1 90 ? 27.532 10.530 -26.708 1.00 95.25 90 THR A CA 1
ATOM 712 C C . THR A 1 90 ? 27.921 9.884 -28.036 1.00 95.25 90 THR A C 1
ATOM 714 O O . THR A 1 90 ? 28.762 10.428 -28.754 1.00 95.25 90 THR A O 1
ATOM 717 N N . PHE A 1 91 ? 27.283 8.768 -28.400 1.00 94.81 91 PHE A N 1
ATOM 718 C CA . PHE A 1 91 ? 27.480 8.117 -29.691 1.00 94.81 91 PHE A CA 1
ATOM 719 C C . PHE A 1 91 ? 27.129 9.053 -30.852 1.00 94.81 91 PHE A C 1
ATOM 721 O O . PHE A 1 91 ? 27.994 9.305 -31.687 1.00 94.81 91 PHE A O 1
ATOM 728 N N . LEU A 1 92 ? 25.931 9.646 -30.857 1.00 92.38 92 LEU A N 1
ATOM 729 C CA . LEU A 1 92 ? 25.483 10.582 -31.895 1.00 92.38 92 LEU A CA 1
ATOM 730 C C . LEU A 1 92 ? 26.402 11.806 -32.017 1.00 92.38 92 LEU A C 1
ATOM 732 O O . LEU A 1 92 ? 26.710 12.243 -33.123 1.00 92.38 92 LEU A O 1
ATOM 736 N N . LYS A 1 93 ? 26.924 12.326 -30.898 1.00 91.56 93 LYS A N 1
ATOM 737 C CA . LYS A 1 93 ? 27.902 13.425 -30.908 1.00 91.56 93 LYS A CA 1
ATOM 738 C C . LYS A 1 93 ? 29.183 13.046 -31.657 1.00 91.56 93 LYS A C 1
ATOM 740 O O . LYS A 1 93 ? 29.661 13.823 -32.485 1.00 91.56 93 LYS A O 1
ATOM 745 N N . TYR A 1 94 ? 29.759 11.877 -31.368 1.00 90.50 94 TYR A N 1
ATOM 746 C CA . TYR A 1 94 ? 30.958 11.406 -32.072 1.00 90.50 94 TYR A CA 1
ATOM 747 C C . TYR A 1 94 ? 30.671 11.057 -33.524 1.00 90.50 94 TYR A C 1
ATOM 749 O O . TYR A 1 94 ? 31.501 11.320 -34.393 1.00 90.50 94 TYR A O 1
ATOM 757 N N . ALA A 1 95 ? 29.491 10.505 -33.774 1.00 88.25 95 ALA A N 1
ATOM 758 C CA . ALA A 1 95 ? 29.011 10.168 -35.091 1.00 88.25 95 ALA A CA 1
ATOM 759 C C . ALA A 1 95 ? 28.995 11.453 -35.949 1.00 88.25 95 ALA A C 1
ATOM 761 O O . ALA A 1 95 ? 29.682 11.517 -36.969 1.00 88.25 95 ALA A O 1
ATOM 762 N N . LYS A 1 96 ? 28.305 12.510 -35.492 1.00 85.69 96 LYS A N 1
ATOM 763 C CA . LYS A 1 96 ? 28.154 13.773 -36.235 1.00 85.69 96 LYS A CA 1
ATOM 764 C C . LYS A 1 96 ? 29.497 14.467 -36.454 1.00 85.69 96 LYS A C 1
ATOM 766 O O . LYS A 1 96 ? 29.778 14.987 -37.530 1.00 85.69 96 LYS A O 1
ATOM 771 N N . ARG A 1 97 ? 30.381 14.421 -35.448 1.00 86.19 97 ARG A N 1
ATOM 772 C CA . ARG A 1 97 ? 31.753 14.939 -35.572 1.00 86.19 97 ARG A CA 1
ATOM 773 C C . ARG A 1 97 ? 32.553 14.200 -36.650 1.00 86.19 97 ARG A C 1
ATOM 775 O O . ARG A 1 97 ? 33.283 14.843 -37.397 1.00 86.19 97 ARG A O 1
ATOM 782 N N . SER A 1 98 ? 32.397 12.879 -36.748 1.00 83.38 98 SER A N 1
ATOM 783 C CA . SER A 1 98 ? 33.019 12.067 -37.797 1.00 83.38 98 SER A CA 1
ATOM 784 C C . SER A 1 98 ? 32.461 12.413 -39.180 1.00 83.38 98 SER A C 1
ATOM 786 O O . SER A 1 98 ? 33.238 12.597 -40.111 1.00 83.38 98 SER A O 1
ATOM 788 N N . GLN A 1 99 ? 31.141 12.551 -39.327 1.00 79.69 99 GLN A N 1
ATOM 789 C CA . GLN A 1 99 ? 30.514 12.923 -40.602 1.00 79.69 99 GLN A CA 1
ATOM 790 C C . GLN A 1 99 ? 31.059 14.257 -41.137 1.00 79.69 99 GLN A C 1
ATOM 792 O O . GLN A 1 99 ? 31.488 14.328 -42.288 1.00 79.69 99 GLN A O 1
ATOM 797 N N . ASN A 1 100 ? 31.138 15.274 -40.272 1.00 80.00 100 ASN A N 1
ATOM 798 C CA . ASN A 1 100 ? 31.683 16.589 -40.619 1.00 80.00 100 ASN A CA 1
ATOM 799 C C . ASN A 1 100 ? 33.161 16.527 -41.034 1.00 80.00 100 ASN A C 1
ATOM 801 O O . ASN A 1 100 ? 33.585 17.276 -41.910 1.00 80.00 100 ASN A O 1
ATOM 805 N N . TYR A 1 101 ? 33.948 15.640 -40.416 1.00 77.81 101 TYR A N 1
ATOM 806 C CA . TYR A 1 101 ? 35.368 15.476 -40.732 1.00 77.81 101 TYR A CA 1
ATOM 807 C C . TYR A 1 101 ? 35.595 14.834 -42.108 1.00 77.81 101 TYR A C 1
ATOM 809 O O . TYR A 1 101 ? 36.466 15.274 -42.853 1.00 77.81 101 TYR A O 1
ATOM 817 N N . TYR A 1 102 ? 34.802 13.816 -42.460 1.00 74.25 102 TYR A N 1
ATOM 818 C CA . TYR A 1 102 ? 34.928 13.101 -43.737 1.00 74.25 102 TYR A CA 1
ATOM 819 C C . TYR A 1 102 ? 34.078 13.691 -44.872 1.00 74.25 102 TYR A C 1
ATOM 821 O O . TYR A 1 102 ? 34.140 13.175 -45.984 1.00 74.25 102 TYR A O 1
ATOM 829 N N . ARG A 1 103 ? 33.300 14.754 -44.608 1.00 70.38 103 ARG A N 1
ATOM 830 C CA . ARG A 1 103 ? 32.399 15.414 -45.572 1.00 70.38 103 ARG A CA 1
ATOM 831 C C . ARG A 1 103 ? 31.519 14.403 -46.328 1.00 70.38 103 ARG A C 1
ATOM 833 O O . ARG A 1 103 ? 31.359 14.482 -47.541 1.00 70.38 103 ARG A O 1
ATOM 840 N N . ILE A 1 104 ? 30.993 13.421 -45.594 1.00 64.69 104 ILE A N 1
ATOM 841 C CA . ILE A 1 104 ? 30.063 12.422 -46.132 1.00 64.69 104 ILE A CA 1
ATOM 842 C C . ILE A 1 104 ? 28.726 13.131 -46.371 1.00 64.69 104 ILE A C 1
ATOM 844 O O . ILE A 1 104 ? 28.177 13.695 -45.423 1.00 64.69 104 ILE A O 1
ATOM 848 N N . GLU A 1 105 ? 28.227 13.110 -47.612 1.00 58.25 105 GLU A N 1
ATOM 849 C CA . GLU A 1 105 ? 26.962 13.750 -48.000 1.00 58.25 105 GLU A CA 1
ATOM 850 C C . GLU A 1 105 ? 25.796 13.334 -47.083 1.00 58.25 105 GLU A C 1
ATOM 852 O O . GLU A 1 105 ? 25.663 12.168 -46.683 1.00 58.25 105 GLU A O 1
ATOM 857 N N . GLU A 1 106 ? 24.952 14.311 -46.735 1.00 54.81 106 GLU A N 1
ATOM 858 C CA . GLU A 1 106 ? 23.722 14.107 -45.970 1.00 54.81 106 GLU A CA 1
ATOM 859 C C . GLU A 1 106 ? 22.770 13.202 -46.766 1.00 54.81 106 GLU A C 1
ATOM 861 O O . GLU A 1 106 ? 22.161 13.616 -47.745 1.00 54.81 106 GLU A O 1
ATOM 866 N N . GLY A 1 107 ? 22.677 11.931 -46.366 1.00 55.28 107 GLY A N 1
ATOM 867 C CA . GLY A 1 107 ? 21.797 10.946 -47.006 1.00 55.28 107 GLY A CA 1
ATOM 868 C C . GLY A 1 107 ? 22.329 9.513 -46.992 1.00 55.28 107 GLY A C 1
ATOM 869 O O . GLY A 1 107 ? 21.544 8.569 -46.969 1.00 55.28 107 GLY A O 1
ATOM 870 N N . MET A 1 108 ? 23.651 9.319 -46.909 1.00 51.00 108 MET A N 1
ATOM 871 C CA . MET A 1 108 ? 24.267 7.977 -46.926 1.00 51.00 108 MET A CA 1
ATOM 872 C C . MET A 1 108 ? 24.482 7.370 -45.527 1.00 51.00 108 MET A C 1
ATOM 874 O O . MET A 1 108 ? 25.015 6.268 -45.381 1.00 51.00 108 MET A O 1
ATOM 878 N N . TRP A 1 109 ? 24.088 8.087 -44.471 1.00 57.12 109 TRP A N 1
ATOM 879 C CA . TRP A 1 109 ? 24.494 7.803 -43.100 1.00 57.12 109 TRP A CA 1
ATOM 880 C C . TRP A 1 109 ? 23.282 7.525 -42.196 1.00 57.12 109 TRP A C 1
ATOM 882 O O . TRP A 1 109 ? 22.591 8.425 -41.736 1.00 57.12 109 TRP A O 1
ATOM 892 N N . GLY A 1 110 ? 23.008 6.236 -41.954 1.00 66.62 110 GLY A N 1
ATOM 893 C CA . GLY A 1 110 ? 21.817 5.749 -41.238 1.00 66.62 110 GLY A CA 1
ATOM 894 C C . GLY A 1 110 ? 21.918 5.380 -39.740 1.00 66.62 110 GLY A C 1
ATOM 895 O O . GLY A 1 110 ? 20.971 4.746 -39.264 1.00 66.62 110 GLY A O 1
ATOM 896 N N . PRO A 1 111 ? 22.985 5.675 -38.958 1.00 73.94 111 PRO A N 1
ATOM 897 C CA . PRO A 1 111 ? 23.002 5.308 -37.541 1.00 73.94 111 PRO A CA 1
ATOM 898 C C . PRO A 1 111 ? 22.043 6.166 -36.711 1.00 73.94 111 PRO A C 1
ATOM 900 O O . PRO A 1 111 ? 21.504 5.666 -35.733 1.00 73.94 111 PRO A O 1
ATOM 903 N N . GLU A 1 112 ? 21.771 7.413 -37.105 1.00 82.19 112 GLU A N 1
ATOM 904 C CA . GLU A 1 112 ? 20.870 8.302 -36.361 1.00 82.19 112 GLU A CA 1
ATOM 905 C C . GLU A 1 112 ? 19.433 7.779 -36.345 1.00 82.19 112 GLU A C 1
ATOM 907 O O . GLU A 1 112 ? 18.816 7.713 -35.286 1.00 82.19 112 GLU A O 1
ATOM 912 N N . ASN A 1 113 ? 18.929 7.323 -37.495 1.00 86.00 113 ASN A N 1
ATOM 913 C CA . ASN A 1 113 ? 17.590 6.741 -37.597 1.00 86.00 113 ASN A CA 1
ATOM 914 C C . ASN A 1 113 ? 17.482 5.427 -36.811 1.00 86.00 113 ASN A C 1
ATOM 916 O O . ASN A 1 113 ? 16.475 5.198 -36.150 1.00 86.00 113 ASN A O 1
ATOM 920 N N . LYS A 1 114 ? 18.534 4.594 -36.819 1.00 89.00 114 LYS A N 1
ATOM 921 C CA . LYS A 1 114 ? 18.583 3.360 -36.015 1.00 89.00 114 LYS A CA 1
ATOM 922 C C . LYS A 1 114 ? 18.612 3.653 -34.516 1.00 89.00 114 LYS A C 1
ATOM 924 O O . LYS A 1 114 ? 17.867 3.039 -33.763 1.00 89.00 114 LYS A O 1
ATOM 929 N N . VAL A 1 115 ? 19.451 4.596 -34.081 1.00 92.88 115 VAL A N 1
ATOM 930 C CA . VAL A 1 115 ? 19.525 5.025 -32.676 1.00 92.88 115 VAL A CA 1
ATOM 931 C C . VAL A 1 115 ? 18.190 5.613 -32.235 1.00 92.88 115 VAL A C 1
ATOM 933 O O . VAL A 1 115 ? 17.720 5.265 -31.159 1.00 92.88 115 VAL A O 1
ATOM 936 N N . ARG A 1 116 ? 17.561 6.451 -33.068 1.00 90.56 116 ARG A N 1
ATOM 937 C CA . ARG A 1 116 ? 16.236 7.020 -32.798 1.00 90.56 116 ARG A CA 1
ATOM 938 C C . ARG A 1 116 ? 15.192 5.920 -32.616 1.00 90.56 116 ARG A C 1
ATOM 940 O O . ARG A 1 116 ? 14.584 5.869 -31.560 1.00 90.56 116 ARG A O 1
ATOM 947 N N . ALA A 1 117 ? 15.100 4.973 -33.552 1.00 92.94 117 ALA A N 1
ATOM 948 C CA . ALA A 1 117 ? 14.170 3.847 -33.450 1.00 92.94 117 ALA A CA 1
ATOM 949 C C . ALA A 1 117 ? 14.371 3.008 -32.171 1.00 92.94 117 ALA A C 1
ATOM 951 O O . ALA A 1 117 ? 13.400 2.616 -31.532 1.00 92.94 117 ALA A O 1
ATOM 952 N N . ILE A 1 118 ? 15.623 2.762 -31.762 1.00 94.94 118 ILE A N 1
ATOM 953 C CA . ILE A 1 118 ? 15.928 2.043 -30.512 1.00 94.94 118 ILE A CA 1
ATOM 954 C C . ILE A 1 118 ? 15.509 2.856 -29.284 1.00 94.94 118 ILE A C 1
ATOM 956 O O . ILE A 1 118 ? 14.978 2.296 -28.329 1.00 94.94 118 ILE A O 1
ATOM 960 N N . LEU A 1 119 ? 15.763 4.167 -29.278 1.00 94.69 119 LEU A N 1
ATOM 961 C CA . LEU A 1 119 ? 15.354 5.036 -28.175 1.00 94.69 119 LEU A CA 1
ATOM 962 C C . LEU A 1 119 ? 13.829 5.160 -28.078 1.00 94.69 119 LEU A C 1
ATOM 964 O O . LEU A 1 119 ? 13.314 5.215 -26.963 1.00 94.69 119 LEU A O 1
ATOM 968 N N . ASP A 1 120 ? 13.128 5.159 -29.211 1.00 94.19 120 ASP A N 1
ATOM 969 C CA . ASP A 1 120 ? 11.666 5.174 -29.265 1.00 94.19 120 ASP A CA 1
ATOM 970 C C . ASP A 1 120 ? 11.083 3.865 -28.702 1.00 94.19 120 ASP A C 1
ATOM 972 O O . ASP A 1 120 ? 10.208 3.911 -27.836 1.00 94.19 120 ASP A O 1
ATOM 976 N N . ASP A 1 121 ? 11.617 2.700 -29.097 1.00 94.25 121 ASP A N 1
ATOM 977 C CA . ASP A 1 121 ? 11.239 1.396 -28.520 1.00 94.25 121 ASP A CA 1
ATOM 978 C C . ASP A 1 121 ? 11.515 1.339 -27.009 1.00 94.25 121 ASP A C 1
ATOM 980 O O . ASP A 1 121 ? 10.660 0.932 -26.219 1.00 94.25 121 ASP A O 1
ATOM 984 N N . LEU A 1 122 ? 12.686 1.820 -26.579 1.00 95.00 122 LEU A N 1
ATOM 985 C CA . LEU A 1 122 ? 13.058 1.881 -25.166 1.00 95.00 122 LEU A CA 1
ATOM 986 C C . LEU A 1 122 ? 12.119 2.791 -24.367 1.00 95.00 122 LEU A C 1
ATOM 988 O O . LEU A 1 122 ? 11.758 2.451 -23.243 1.00 95.00 122 LEU A O 1
ATOM 992 N N . MET A 1 123 ? 11.691 3.918 -24.939 1.00 94.69 123 MET A N 1
ATOM 993 C CA . MET A 1 123 ? 10.712 4.810 -24.318 1.00 94.69 123 MET A CA 1
ATOM 994 C C . MET A 1 123 ? 9.346 4.129 -24.170 1.00 94.69 123 MET A C 1
ATOM 996 O O . MET A 1 123 ? 8.714 4.253 -23.120 1.00 94.69 123 MET A O 1
ATOM 1000 N N . ILE A 1 124 ? 8.888 3.397 -25.190 1.00 93.88 124 ILE A N 1
ATOM 1001 C CA . ILE A 1 124 ? 7.630 2.638 -25.128 1.00 93.88 124 ILE A CA 1
ATOM 1002 C C . ILE A 1 124 ? 7.712 1.577 -24.022 1.00 93.88 124 ILE A C 1
ATOM 1004 O O . ILE A 1 124 ? 6.841 1.530 -23.154 1.00 93.88 124 ILE A O 1
ATOM 1008 N N . LYS A 1 125 ? 8.792 0.788 -23.980 1.00 93.81 125 LYS A N 1
ATOM 1009 C CA . LYS A 1 125 ? 9.021 -0.216 -22.926 1.00 93.81 125 LYS A CA 1
ATOM 1010 C C . LYS A 1 125 ? 9.117 0.408 -21.533 1.00 93.81 125 LYS A C 1
ATOM 1012 O O . LYS A 1 125 ? 8.533 -0.120 -20.590 1.00 93.81 125 LYS A O 1
ATOM 1017 N N . GLU A 1 126 ? 9.809 1.541 -21.392 1.00 93.25 126 GLU A N 1
ATOM 1018 C CA . GLU A 1 126 ? 9.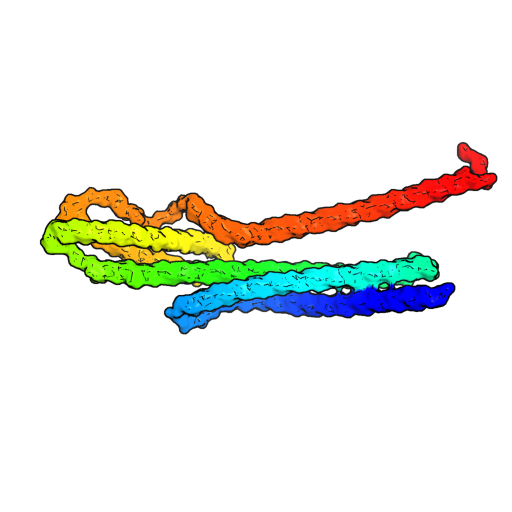895 2.296 -20.132 1.00 93.25 126 GLU A CA 1
ATOM 1019 C C . GLU A 1 126 ? 8.497 2.701 -19.641 1.00 93.25 126 GLU A C 1
ATOM 1021 O O . GLU A 1 126 ? 8.181 2.507 -18.465 1.00 93.25 126 GLU A O 1
ATOM 1026 N N . ASN A 1 127 ? 7.639 3.205 -20.534 1.00 93.56 127 ASN A N 1
ATOM 1027 C CA . ASN A 1 127 ? 6.268 3.584 -20.194 1.00 93.56 127 ASN A CA 1
ATOM 1028 C C . ASN A 1 127 ? 5.411 2.373 -19.797 1.00 93.56 127 ASN A C 1
ATOM 1030 O O . ASN A 1 127 ? 4.768 2.422 -18.750 1.00 93.56 127 ASN A O 1
ATOM 1034 N N . ASN A 1 128 ? 5.473 1.268 -20.543 1.00 92.75 128 ASN A N 1
ATOM 1035 C CA . ASN A 1 128 ? 4.727 0.045 -20.219 1.00 92.75 128 ASN A CA 1
ATOM 1036 C C . ASN A 1 128 ? 5.109 -0.509 -18.835 1.00 92.75 128 ASN A C 1
ATOM 1038 O O . ASN A 1 128 ? 4.250 -0.881 -18.032 1.00 92.75 128 ASN A O 1
ATOM 1042 N N . VAL A 1 129 ? 6.409 -0.523 -18.515 1.00 94.38 129 VAL A N 1
ATOM 1043 C CA . VAL A 1 129 ? 6.895 -0.934 -17.189 1.00 94.38 129 VAL A CA 1
ATOM 1044 C C . VAL A 1 129 ? 6.416 0.028 -16.103 1.00 94.38 129 VAL A C 1
ATOM 1046 O O . VAL A 1 129 ? 6.056 -0.425 -15.017 1.00 94.38 129 VAL A O 1
ATOM 1049 N N . LEU A 1 130 ? 6.374 1.339 -16.366 1.00 93.12 130 LEU A N 1
ATOM 1050 C CA . LEU A 1 130 ? 5.846 2.325 -15.416 1.00 93.12 130 LEU A CA 1
ATOM 1051 C C . LEU A 1 130 ? 4.345 2.152 -15.157 1.00 93.12 130 LEU A C 1
ATOM 1053 O O . LEU A 1 130 ? 3.910 2.340 -14.019 1.00 93.12 130 LEU A O 1
ATOM 1057 N N . GLU A 1 131 ? 3.563 1.795 -16.171 1.00 91.25 131 GLU A N 1
ATOM 1058 C CA . GLU A 1 131 ? 2.137 1.489 -16.023 1.00 91.25 131 GLU A CA 1
ATOM 1059 C C . GLU A 1 131 ? 1.940 0.243 -15.153 1.00 91.25 131 GLU A C 1
ATOM 1061 O O . GLU A 1 131 ? 1.272 0.316 -14.119 1.00 91.25 131 GLU A O 1
ATOM 1066 N N . CYS A 1 132 ? 2.627 -0.858 -15.478 1.00 91.25 132 CYS A N 1
ATOM 1067 C CA . CYS A 1 132 ? 2.593 -2.084 -14.674 1.00 91.25 132 CYS A CA 1
ATOM 1068 C C . CYS A 1 132 ? 3.068 -1.836 -13.230 1.00 91.25 132 CYS A C 1
ATOM 1070 O O . CYS A 1 132 ? 2.481 -2.339 -12.271 1.00 91.25 132 CYS A O 1
ATOM 1072 N N . TRP A 1 133 ? 4.113 -1.023 -13.053 1.00 92.94 133 TRP A N 1
ATOM 1073 C CA . TRP A 1 133 ? 4.613 -0.620 -11.739 1.00 92.94 133 TRP A CA 1
ATOM 1074 C C . TRP A 1 133 ? 3.561 0.148 -10.933 1.00 92.94 133 TRP A C 1
ATOM 1076 O O . TRP A 1 133 ? 3.435 -0.072 -9.726 1.00 92.94 133 TRP A O 1
ATOM 1086 N N . THR A 1 134 ? 2.816 1.046 -11.584 1.00 91.38 134 THR A N 1
ATOM 1087 C CA . THR A 1 134 ? 1.778 1.868 -10.943 1.00 91.38 134 THR A CA 1
ATOM 1088 C C . THR A 1 134 ? 0.632 0.991 -10.457 1.00 91.38 134 THR A C 1
ATOM 1090 O O . THR A 1 134 ? 0.209 1.111 -9.308 1.00 91.38 134 THR A O 1
ATOM 1093 N N . GLU A 1 135 ? 0.207 0.037 -11.279 1.00 90.06 135 GLU A N 1
ATOM 1094 C CA . GLU A 1 135 ? -0.839 -0.914 -10.913 1.00 90.06 135 GLU A CA 1
ATOM 1095 C C . GLU A 1 135 ? -0.406 -1.839 -9.762 1.00 90.06 135 GLU A C 1
ATOM 1097 O O . GLU A 1 135 ? -1.133 -2.052 -8.783 1.00 90.06 135 GLU A O 1
ATOM 1102 N N . LYS A 1 136 ? 0.844 -2.316 -9.800 1.00 90.19 136 LYS A N 1
ATOM 1103 C CA . LYS A 1 136 ? 1.412 -3.101 -8.698 1.00 90.19 136 LYS A CA 1
ATOM 1104 C C . LYS A 1 136 ? 1.526 -2.281 -7.413 1.00 90.19 136 LYS A C 1
ATOM 1106 O O . LYS A 1 136 ? 1.227 -2.798 -6.336 1.00 90.19 136 LYS A O 1
ATOM 1111 N N . LYS A 1 137 ? 1.914 -1.005 -7.512 1.00 91.25 137 LYS A N 1
ATOM 1112 C CA . LYS A 1 137 ? 1.969 -0.082 -6.372 1.00 91.25 137 LYS A CA 1
ATOM 1113 C C . LYS A 1 137 ? 0.584 0.091 -5.751 1.00 91.25 137 LYS A C 1
ATOM 1115 O O . LYS A 1 137 ? 0.453 -0.109 -4.549 1.00 91.25 137 LYS A O 1
ATOM 1120 N N . ARG A 1 138 ? -0.446 0.351 -6.565 1.00 90.25 138 ARG A N 1
ATOM 1121 C CA . ARG A 1 138 ? -1.846 0.439 -6.117 1.00 90.25 138 ARG A CA 1
ATOM 1122 C C . ARG A 1 138 ? -2.243 -0.797 -5.305 1.00 90.25 138 ARG A C 1
ATOM 1124 O O . ARG A 1 138 ? -2.812 -0.683 -4.223 1.00 90.25 138 ARG A O 1
ATOM 1131 N N . THR A 1 139 ? -1.873 -1.982 -5.785 1.00 89.31 139 THR A N 1
ATOM 1132 C CA . THR A 1 139 ? -2.133 -3.255 -5.097 1.00 89.31 139 THR A CA 1
ATOM 1133 C C . THR A 1 139 ? -1.369 -3.395 -3.771 1.00 89.31 139 THR A C 1
ATOM 1135 O O . THR A 1 139 ? -1.915 -3.924 -2.799 1.00 89.31 139 THR A O 1
ATOM 1138 N N . LEU A 1 140 ? -0.111 -2.943 -3.703 1.00 89.44 140 LEU A N 1
ATOM 1139 C CA . LEU A 1 140 ? 0.682 -2.937 -2.466 1.00 89.44 140 LEU A CA 1
ATOM 1140 C C . LEU A 1 140 ? 0.120 -1.953 -1.433 1.00 89.44 140 LEU A C 1
ATOM 1142 O O . LEU A 1 140 ? 0.032 -2.304 -0.257 1.00 89.44 140 LEU A O 1
ATOM 1146 N N . ASP A 1 141 ? -0.310 -0.773 -1.874 1.00 90.81 141 ASP A N 1
ATOM 1147 C CA . ASP A 1 141 ? -0.922 0.243 -1.017 1.00 90.81 141 ASP A CA 1
ATOM 1148 C C . ASP A 1 141 ? -2.256 -0.261 -0.441 1.00 90.81 141 ASP A C 1
ATOM 1150 O O . ASP A 1 141 ? -2.504 -0.126 0.757 1.00 90.81 141 ASP A O 1
ATOM 1154 N N . GLN A 1 142 ? -3.066 -0.954 -1.249 1.00 91.62 142 GLN A N 1
ATOM 1155 C CA . GLN A 1 142 ? -4.266 -1.655 -0.775 1.00 91.62 142 GLN A CA 1
ATOM 1156 C C . GLN A 1 142 ? -3.929 -2.741 0.268 1.00 91.62 142 GLN A C 1
ATOM 1158 O O . GLN A 1 142 ? -4.546 -2.813 1.330 1.00 91.62 142 GLN A O 1
ATOM 1163 N N . CYS A 1 143 ? -2.891 -3.557 0.044 1.00 90.75 143 CYS A N 1
ATOM 1164 C CA . CYS A 1 143 ? -2.425 -4.497 1.075 1.00 90.75 143 CYS A CA 1
ATOM 1165 C C . CYS A 1 143 ? -1.999 -3.782 2.372 1.00 90.75 143 CYS A C 1
ATOM 1167 O O . CYS A 1 143 ? -2.284 -4.284 3.458 1.00 90.75 143 CYS A O 1
ATOM 1169 N N . ALA A 1 144 ? -1.325 -2.631 2.284 1.00 90.62 144 ALA A N 1
ATOM 1170 C CA . ALA A 1 144 ? -0.915 -1.857 3.455 1.00 90.62 144 ALA A CA 1
ATOM 1171 C C . ALA A 1 144 ? -2.122 -1.356 4.256 1.00 90.62 144 ALA A C 1
ATOM 1173 O O . ALA A 1 144 ? -2.155 -1.504 5.479 1.00 90.62 144 ALA A O 1
ATOM 1174 N N . GLN A 1 145 ? -3.128 -0.816 3.562 1.00 91.50 145 GLN A N 1
ATOM 1175 C CA . GLN A 1 145 ? -4.385 -0.358 4.156 1.00 91.50 145 GLN A CA 1
ATOM 1176 C C . GLN A 1 145 ? -5.121 -1.505 4.853 1.00 91.50 145 GLN A C 1
ATOM 1178 O O . GLN A 1 145 ? -5.539 -1.351 6.001 1.00 91.50 145 GLN A O 1
ATOM 1183 N N . TYR A 1 146 ? -5.210 -2.671 4.205 1.00 91.44 146 TYR A N 1
ATOM 1184 C CA . TYR A 1 146 ? -5.813 -3.866 4.795 1.00 91.44 146 TYR A CA 1
ATOM 1185 C C . TYR A 1 146 ? -5.100 -4.310 6.076 1.00 91.44 146 TYR A C 1
ATOM 1187 O O . TYR A 1 146 ? -5.751 -4.488 7.101 1.00 91.44 146 TYR A O 1
ATOM 1195 N N . VAL A 1 147 ? -3.770 -4.446 6.049 1.00 89.69 147 VAL A N 1
ATOM 1196 C CA . VAL A 1 147 ? -2.992 -4.884 7.223 1.00 89.69 147 VAL A CA 1
ATOM 1197 C C . VAL A 1 147 ? -3.109 -3.888 8.378 1.00 89.69 147 VAL A C 1
ATOM 1199 O O . VAL A 1 147 ? -3.210 -4.289 9.535 1.00 89.69 147 VAL A O 1
ATOM 1202 N N . MET A 1 148 ? -3.137 -2.588 8.083 1.00 89.62 148 MET A N 1
ATOM 1203 C CA . MET A 1 148 ? -3.362 -1.558 9.095 1.00 89.62 148 MET A CA 1
ATOM 1204 C C . MET A 1 148 ? -4.750 -1.691 9.738 1.00 89.62 148 MET A C 1
ATOM 1206 O O . MET A 1 148 ? -4.859 -1.658 10.963 1.00 89.62 148 MET A O 1
ATOM 1210 N N . LEU A 1 149 ? -5.800 -1.865 8.928 1.00 91.62 149 LEU A N 1
ATOM 1211 C CA . LEU A 1 149 ? -7.165 -2.051 9.419 1.00 91.62 149 LEU A CA 1
ATOM 1212 C C . LEU A 1 149 ? -7.290 -3.330 10.249 1.00 91.62 149 LEU A C 1
ATOM 1214 O O . LEU A 1 149 ? -7.850 -3.289 11.341 1.00 91.62 149 LEU A O 1
ATOM 1218 N N . GLU A 1 150 ? -6.724 -4.437 9.768 1.00 91.19 150 GLU A N 1
ATOM 1219 C CA . GLU A 1 150 ? -6.665 -5.717 10.477 1.00 91.19 150 GLU A CA 1
ATOM 1220 C C . GLU A 1 150 ? -5.990 -5.562 11.849 1.00 91.19 150 GLU A C 1
ATOM 1222 O O . GLU A 1 150 ? -6.521 -6.023 12.860 1.00 91.19 150 GLU A O 1
ATOM 1227 N N . ASN A 1 151 ? -4.842 -4.884 11.912 1.00 88.75 151 ASN A N 1
ATOM 1228 C CA . ASN A 1 151 ? -4.123 -4.668 13.166 1.00 88.75 151 ASN A CA 1
ATOM 1229 C C . ASN A 1 151 ? -4.924 -3.795 14.138 1.00 88.75 151 ASN A C 1
ATOM 1231 O O . ASN A 1 151 ? -5.031 -4.138 15.314 1.00 88.75 151 ASN A O 1
ATOM 1235 N N . ASN A 1 152 ? -5.540 -2.714 13.652 1.00 89.19 152 ASN A N 1
ATOM 1236 C CA . ASN A 1 152 ? -6.398 -1.859 14.473 1.00 89.19 152 ASN A CA 1
ATOM 1237 C C . ASN A 1 152 ? -7.617 -2.630 15.002 1.00 89.19 152 ASN A C 1
ATOM 1239 O O . ASN A 1 152 ? -7.929 -2.543 16.187 1.00 89.19 152 ASN A O 1
ATOM 1243 N N . ALA A 1 153 ? -8.257 -3.444 14.157 1.00 92.62 153 ALA A N 1
ATOM 1244 C CA . ALA A 1 153 ? -9.366 -4.308 14.546 1.00 92.62 153 ALA A CA 1
ATOM 1245 C C . ALA A 1 153 ? -8.956 -5.305 15.638 1.00 92.62 153 ALA A C 1
ATOM 1247 O O . ALA A 1 153 ? -9.640 -5.418 16.657 1.00 92.62 153 ALA A O 1
ATOM 1248 N N . LYS A 1 154 ? -7.813 -5.983 15.472 1.00 91.25 154 LYS A N 1
ATOM 1249 C CA . LYS A 1 154 ? -7.264 -6.904 16.479 1.00 91.25 154 LYS A CA 1
ATOM 1250 C C . LYS A 1 154 ? -6.959 -6.194 17.796 1.00 91.25 154 LYS A C 1
ATOM 1252 O O . LYS A 1 154 ? -7.277 -6.734 18.849 1.00 91.25 154 LYS A O 1
ATOM 1257 N N . LEU A 1 155 ? -6.374 -4.996 17.760 1.00 90.81 155 LEU A N 1
ATOM 1258 C CA . LEU A 1 155 ? -6.090 -4.211 18.966 1.00 90.81 155 LEU A CA 1
ATOM 1259 C C . LEU A 1 155 ? -7.374 -3.827 19.711 1.00 90.81 155 LEU A C 1
ATOM 1261 O O . LEU A 1 155 ? -7.460 -4.060 20.914 1.00 90.81 155 LEU A O 1
ATOM 1265 N N . SER A 1 156 ? -8.386 -3.310 19.007 1.00 93.00 156 SER A N 1
ATOM 1266 C CA . SER A 1 156 ? -9.681 -2.979 19.615 1.00 93.00 156 SER A CA 1
ATOM 1267 C C . SER A 1 156 ? -10.368 -4.211 20.203 1.00 93.00 156 SER A C 1
ATOM 1269 O O . SER A 1 156 ? -10.853 -4.154 21.329 1.00 93.00 156 SER A O 1
ATOM 1271 N N . LEU A 1 157 ? -10.370 -5.340 19.487 1.00 93.81 157 LEU A N 1
ATOM 1272 C CA . LEU A 1 157 ? -10.942 -6.596 19.983 1.00 93.81 157 LEU A CA 1
ATOM 1273 C C . LEU A 1 157 ? -10.204 -7.119 21.217 1.00 93.81 157 LEU A C 1
ATOM 1275 O O . LEU A 1 157 ? -10.850 -7.496 22.190 1.00 93.81 157 LEU A O 1
ATOM 1279 N N . ASN A 1 158 ? -8.869 -7.103 21.205 1.00 93.06 158 ASN A N 1
ATOM 1280 C CA . ASN A 1 158 ? -8.067 -7.525 22.351 1.00 93.06 158 ASN A CA 1
ATOM 1281 C C . ASN A 1 158 ? -8.318 -6.641 23.570 1.00 93.06 158 ASN A C 1
ATOM 1283 O O . ASN A 1 158 ? -8.475 -7.171 24.662 1.00 93.06 158 ASN A O 1
ATOM 1287 N N . TRP A 1 159 ? -8.414 -5.320 23.401 1.00 94.69 159 TRP A N 1
ATOM 1288 C CA . TRP A 1 159 ? -8.744 -4.427 24.511 1.00 94.69 159 TRP A CA 1
ATOM 1289 C C . TRP A 1 159 ? -10.145 -4.707 25.066 1.00 94.69 159 TRP A C 1
ATOM 1291 O O . TRP A 1 159 ? -10.314 -4.804 26.282 1.00 94.69 159 TRP A O 1
ATOM 1301 N N . ILE A 1 160 ? -11.141 -4.897 24.188 1.00 94.31 160 ILE A N 1
ATOM 1302 C CA . ILE A 1 160 ? -12.506 -5.239 24.612 1.00 94.31 160 ILE A CA 1
ATOM 1303 C C . ILE A 1 160 ? -12.470 -6.528 25.431 1.00 94.31 160 ILE A C 1
ATOM 1305 O O . ILE A 1 160 ? -12.981 -6.537 26.539 1.00 94.31 160 ILE A O 1
ATOM 1309 N N . MET A 1 161 ? -11.807 -7.579 24.948 1.00 91.12 161 MET A N 1
ATOM 1310 C CA . MET A 1 161 ? -11.757 -8.866 25.646 1.00 91.12 161 MET A CA 1
ATOM 1311 C C . MET A 1 161 ? -10.934 -8.829 26.942 1.00 91.12 161 MET A C 1
ATOM 1313 O O . MET A 1 161 ? -11.384 -9.329 27.963 1.00 91.12 161 MET A O 1
ATOM 1317 N N . GLN A 1 162 ? -9.726 -8.267 26.919 1.00 91.19 162 GLN A N 1
ATOM 1318 C CA . GLN A 1 162 ? -8.781 -8.370 28.040 1.00 91.19 162 GLN A CA 1
ATOM 1319 C C . GLN A 1 162 ? -9.000 -7.305 29.114 1.00 91.19 162 GLN A C 1
ATOM 1321 O O . GLN A 1 162 ? -8.641 -7.518 30.270 1.00 91.19 162 GLN A O 1
ATOM 1326 N N . THR A 1 163 ? -9.557 -6.151 28.749 1.00 91.19 163 THR A N 1
ATOM 1327 C CA . THR A 1 163 ? -9.777 -5.027 29.666 1.00 91.19 163 THR A CA 1
ATOM 1328 C C . THR A 1 163 ? -11.264 -4.780 29.883 1.00 91.19 163 THR A C 1
ATOM 1330 O O . THR A 1 163 ? -11.703 -4.721 31.028 1.00 91.19 163 THR A O 1
ATOM 1333 N N . GLY A 1 164 ? -12.042 -4.672 28.803 1.00 92.62 164 GLY A N 1
ATOM 1334 C CA . GLY A 1 164 ? -13.482 -4.403 28.860 1.00 92.62 164 GLY A CA 1
ATOM 1335 C C . GLY A 1 164 ? -14.286 -5.513 29.537 1.00 92.62 164 GLY A C 1
ATOM 1336 O O . GLY A 1 164 ? -14.961 -5.272 30.536 1.00 92.62 164 GLY A O 1
ATOM 1337 N N . GLU A 1 165 ? -14.202 -6.732 29.011 1.00 91.81 165 GLU A N 1
ATOM 1338 C CA . GLU A 1 165 ? -14.944 -7.882 29.530 1.00 91.81 165 GLU A CA 1
ATOM 1339 C C . GLU A 1 165 ? -14.435 -8.286 30.918 1.00 91.81 165 GLU A C 1
ATOM 1341 O O . GLU A 1 165 ? -15.252 -8.480 31.811 1.00 91.81 165 GLU A O 1
ATOM 1346 N N . THR A 1 166 ? -13.118 -8.278 31.162 1.00 92.12 166 THR A N 1
ATOM 1347 C CA . THR A 1 166 ? -12.545 -8.516 32.503 1.00 92.12 166 THR A CA 1
ATOM 1348 C C . THR A 1 166 ? -13.085 -7.534 33.551 1.00 92.12 166 THR A C 1
ATOM 1350 O O . THR A 1 166 ? -13.401 -7.929 34.676 1.00 92.12 166 THR A O 1
ATOM 1353 N N . TYR A 1 167 ? -13.227 -6.248 33.204 1.00 93.44 167 TYR A N 1
ATOM 1354 C CA . TYR A 1 167 ? -13.836 -5.258 34.096 1.00 93.44 167 TYR A CA 1
ATOM 1355 C C . TYR A 1 167 ? -15.292 -5.627 34.420 1.00 93.44 167 TYR A C 1
ATOM 1357 O O . TYR A 1 167 ? -15.672 -5.675 35.587 1.00 93.44 167 TYR A O 1
ATOM 1365 N N . LEU A 1 168 ? -16.086 -5.967 33.403 1.00 91.44 168 LEU A N 1
ATOM 1366 C CA . LEU A 1 168 ? -17.491 -6.353 33.566 1.00 91.44 168 LEU A CA 1
ATOM 1367 C C . LEU A 1 168 ? -17.693 -7.696 34.285 1.00 91.44 168 LEU A C 1
ATOM 1369 O O . LEU A 1 168 ? -18.722 -7.889 34.922 1.00 91.44 168 LEU A O 1
ATOM 1373 N N . GLU A 1 169 ? -16.753 -8.634 34.176 1.00 91.62 169 GLU A N 1
ATOM 1374 C CA . GLU A 1 169 ? -16.788 -9.917 34.889 1.00 91.62 169 GLU A CA 1
ATOM 1375 C C . GLU A 1 169 ? -16.464 -9.742 36.376 1.00 91.62 169 GLU A C 1
ATOM 1377 O O . GLU A 1 169 ? -17.126 -10.321 37.238 1.00 91.62 169 GLU A O 1
ATOM 1382 N N . THR A 1 170 ? -15.483 -8.895 36.692 1.00 89.50 170 THR A N 1
ATOM 1383 C CA . THR A 1 170 ? -15.098 -8.598 38.080 1.00 89.50 170 THR A CA 1
ATOM 1384 C C . THR A 1 170 ? -16.116 -7.712 38.803 1.00 89.50 170 THR A C 1
ATOM 1386 O O . THR A 1 170 ? -16.302 -7.858 40.010 1.00 89.50 170 THR A O 1
ATOM 1389 N N . HIS A 1 171 ? -16.833 -6.849 38.081 1.00 85.69 171 HIS A N 1
ATOM 1390 C CA . HIS A 1 171 ? -17.801 -5.901 38.639 1.00 85.69 171 HIS A CA 1
ATOM 1391 C C . HIS A 1 171 ? -19.245 -6.364 38.408 1.00 85.69 171 HIS A C 1
ATOM 1393 O O . HIS A 1 171 ? -20.020 -5.728 37.699 1.00 85.69 171 HIS A O 1
ATOM 1399 N N . THR A 1 172 ? -19.599 -7.503 39.011 1.00 84.31 172 THR A N 1
ATOM 1400 C CA . THR A 1 172 ? -20.966 -8.064 38.945 1.00 84.31 172 THR A CA 1
ATOM 1401 C C . THR A 1 172 ? -21.831 -7.672 40.158 1.00 84.31 172 THR A C 1
ATOM 1403 O O . THR A 1 172 ? -23.058 -7.718 40.087 1.00 84.31 172 THR A O 1
ATOM 1406 N N . SER A 1 173 ? -21.216 -7.280 41.282 1.00 85.12 173 SER A N 1
ATOM 1407 C CA . SER A 1 173 ? -21.938 -6.838 42.487 1.00 85.12 173 SER A CA 1
ATOM 1408 C C . SER A 1 173 ? -22.391 -5.383 42.365 1.00 85.12 173 SER A C 1
ATOM 1410 O O . SER A 1 173 ? -21.698 -4.561 41.777 1.00 85.12 173 SER A O 1
ATOM 1412 N N . LEU A 1 174 ? -23.538 -5.057 42.966 1.00 88.94 174 LEU A N 1
ATOM 1413 C CA . LEU A 1 174 ? -24.069 -3.691 43.032 1.00 88.94 174 LEU A CA 1
ATOM 1414 C C . LEU A 1 174 ? -23.719 -2.970 44.344 1.00 88.94 174 LEU A C 1
ATOM 1416 O O . LEU A 1 174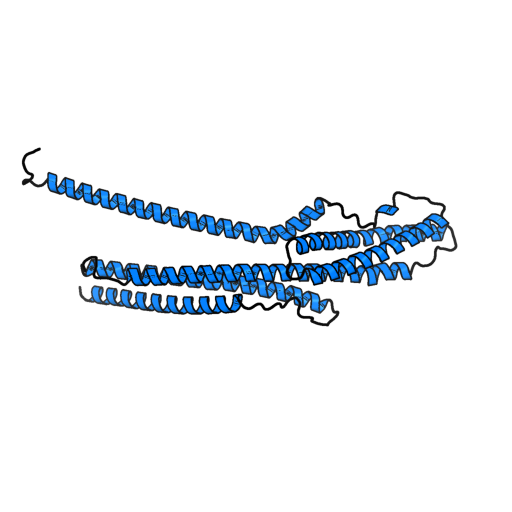 ? -24.210 -1.867 44.550 1.00 88.94 174 LEU A O 1
ATOM 1420 N N . GLY A 1 175 ? -22.910 -3.581 45.217 1.00 86.31 175 GLY A N 1
ATOM 1421 C CA . GLY A 1 175 ? -22.648 -3.095 46.577 1.00 86.31 175 GLY A CA 1
ATOM 1422 C C . GLY A 1 175 ? -23.798 -3.414 47.535 1.00 86.31 175 GLY A C 1
ATOM 1423 O O . GLY A 1 175 ? -24.956 -3.490 47.121 1.00 86.31 175 GLY A O 1
ATOM 1424 N N . ASP A 1 176 ? -23.496 -3.626 48.813 1.00 87.38 176 ASP A N 1
ATOM 1425 C CA . ASP A 1 176 ? -24.500 -3.930 49.840 1.00 87.38 176 ASP A CA 1
ATOM 1426 C C . ASP A 1 176 ? -24.995 -2.654 50.527 1.00 87.38 176 ASP A C 1
ATOM 1428 O O . ASP A 1 176 ? -26.177 -2.551 50.871 1.00 87.38 176 ASP A O 1
ATOM 1432 N N . THR A 1 177 ? -24.125 -1.647 50.637 1.00 90.75 177 THR A N 1
ATOM 1433 C CA . THR A 1 177 ? -24.447 -0.320 51.178 1.00 90.75 177 THR A CA 1
ATOM 1434 C C . THR A 1 177 ? -24.581 0.745 50.089 1.00 90.75 177 THR A C 1
ATOM 1436 O O . THR A 1 177 ? -24.152 0.575 48.940 1.00 90.75 177 THR A O 1
ATOM 1439 N N . LYS A 1 178 ? -25.201 1.877 50.444 1.00 90.38 178 LYS A N 1
ATOM 1440 C CA . LYS A 1 178 ? -25.331 3.016 49.530 1.00 90.38 178 LYS A CA 1
ATOM 1441 C C . LYS A 1 178 ? -23.951 3.578 49.181 1.00 90.38 178 LYS A C 1
ATOM 1443 O O . LYS A 1 178 ? -23.677 3.843 48.017 1.00 90.38 178 LYS A O 1
ATOM 1448 N N . GLU A 1 179 ? -23.078 3.678 50.174 1.00 90.81 179 GLU A N 1
ATOM 1449 C CA . GLU A 1 179 ? -21.710 4.173 50.054 1.00 90.81 179 GLU A CA 1
ATOM 1450 C C . GLU A 1 179 ? -20.867 3.294 49.112 1.00 90.81 179 GLU A C 1
ATOM 1452 O O . GLU A 1 179 ? -20.148 3.808 48.256 1.00 90.81 179 GLU A O 1
ATOM 1457 N N . GLU A 1 180 ? -20.999 1.966 49.203 1.00 91.19 180 GLU A N 1
ATOM 1458 C CA . GLU A 1 180 ? -20.354 1.027 48.271 1.00 91.19 180 GLU A CA 1
ATOM 1459 C C . GLU A 1 180 ? -20.889 1.168 46.843 1.00 91.19 180 GLU A C 1
ATOM 1461 O O . GLU A 1 180 ? -20.118 1.164 45.883 1.00 91.19 180 GLU A O 1
ATOM 1466 N N . THR A 1 181 ? -22.204 1.340 46.689 1.00 91.06 181 THR A N 1
ATOM 1467 C CA . THR A 1 181 ? -22.828 1.539 45.372 1.00 91.06 181 THR A CA 1
ATOM 1468 C C . THR A 1 181 ? -22.340 2.847 44.722 1.00 91.06 181 THR A C 1
ATOM 1470 O O . THR A 1 181 ? -22.048 2.881 43.524 1.00 91.06 181 THR A O 1
ATOM 1473 N N . GLU A 1 182 ? -22.197 3.926 45.503 1.00 91.19 182 GLU A N 1
ATOM 1474 C CA . GLU A 1 182 ? -21.630 5.205 45.045 1.00 91.19 182 GLU A CA 1
ATOM 1475 C C . GLU A 1 182 ? -20.159 5.062 44.621 1.00 91.19 182 GLU A C 1
ATOM 1477 O O . GLU A 1 182 ? -19.751 5.627 43.600 1.00 91.19 182 GLU A O 1
ATOM 1482 N N . HIS A 1 183 ? -19.369 4.273 45.357 1.00 91.88 183 HIS A N 1
ATOM 1483 C CA . HIS A 1 183 ? -17.987 3.966 44.988 1.00 91.88 183 HIS A CA 1
ATOM 1484 C C . HIS A 1 183 ? -17.907 3.235 43.640 1.00 91.88 183 HIS A C 1
ATOM 1486 O O . HIS A 1 183 ? -17.180 3.676 42.747 1.00 91.88 183 HIS A O 1
ATOM 1492 N N . LEU A 1 184 ? -18.707 2.181 43.452 1.00 92.94 184 LEU A N 1
ATOM 1493 C CA . LEU A 1 184 ? -18.756 1.414 42.202 1.00 92.94 184 LEU A CA 1
ATOM 1494 C C . LEU A 1 184 ? -19.175 2.282 41.005 1.00 92.94 184 LEU A C 1
ATOM 1496 O O . LEU A 1 184 ? -18.602 2.162 39.920 1.00 92.94 184 LEU A O 1
ATOM 1500 N N . LEU A 1 185 ? -20.126 3.207 41.188 1.00 90.00 185 LEU A N 1
ATOM 1501 C CA . LEU A 1 185 ? -20.533 4.146 40.134 1.00 90.00 185 LEU A CA 1
ATOM 1502 C C . LEU A 1 185 ? -19.405 5.123 39.761 1.00 90.00 185 LEU A C 1
ATOM 1504 O O . LEU A 1 185 ? -19.232 5.483 38.588 1.00 90.00 185 LEU A O 1
ATOM 1508 N N . LYS A 1 186 ? -18.599 5.540 40.742 1.00 90.25 186 LYS A N 1
ATOM 1509 C CA . LYS A 1 186 ? -17.414 6.367 40.499 1.00 90.25 186 LYS A CA 1
ATOM 1510 C C . LYS A 1 186 ? -16.345 5.591 39.728 1.00 90.25 186 LYS A C 1
ATOM 1512 O O . LYS A 1 186 ? -15.803 6.130 38.763 1.00 90.25 186 LYS A O 1
ATOM 1517 N N . GLU A 1 187 ? -16.079 4.338 40.095 1.00 92.31 187 GLU A N 1
ATOM 1518 C CA . GLU A 1 187 ? -15.155 3.459 39.363 1.00 92.31 187 GLU A CA 1
ATOM 1519 C C . GLU A 1 187 ? -15.615 3.222 37.924 1.00 92.31 187 GLU A C 1
ATOM 1521 O O . GLU A 1 187 ? -14.818 3.366 36.996 1.00 92.31 187 GLU A O 1
ATOM 1526 N N . HIS A 1 188 ? -16.910 2.969 37.717 1.00 91.94 188 HIS A N 1
ATOM 1527 C CA . HIS A 1 188 ? -17.509 2.867 36.383 1.00 91.94 188 HIS A CA 1
ATOM 1528 C C . HIS A 1 188 ? -17.277 4.128 35.554 1.00 91.94 188 HIS A C 1
ATOM 1530 O O . HIS A 1 188 ? -16.845 4.055 34.403 1.00 91.94 188 HIS A O 1
ATOM 1536 N N . THR A 1 189 ? -17.491 5.300 36.152 1.00 89.00 189 THR A N 1
ATOM 1537 C CA . THR A 1 189 ? -17.283 6.585 35.477 1.00 89.00 189 THR A CA 1
ATOM 1538 C C . THR A 1 189 ? -15.819 6.801 35.095 1.00 89.00 189 THR A C 1
ATOM 1540 O O . THR A 1 189 ? -15.547 7.320 34.011 1.00 89.00 189 THR A O 1
ATOM 1543 N N . MET A 1 190 ? -14.877 6.373 35.939 1.00 89.38 190 MET A N 1
ATOM 1544 C CA . MET A 1 190 ? -13.444 6.426 35.632 1.00 89.38 190 MET A CA 1
ATOM 1545 C C . MET A 1 190 ? -13.074 5.449 34.513 1.00 89.38 190 MET A C 1
ATOM 1547 O O . MET A 1 190 ? -12.383 5.829 33.568 1.00 89.38 190 MET A O 1
ATOM 1551 N N . PHE A 1 191 ? -13.591 4.219 34.554 1.00 91.75 191 PHE A N 1
ATOM 1552 C CA . PHE A 1 191 ? -13.366 3.226 33.504 1.00 91.75 191 PHE A CA 1
ATOM 1553 C C . PHE A 1 191 ? -13.973 3.653 32.160 1.00 91.75 191 PHE A C 1
ATOM 1555 O O . PHE A 1 191 ? -13.389 3.453 31.099 1.00 91.75 191 PHE A O 1
ATOM 1562 N N . LYS A 1 192 ? -15.113 4.346 32.172 1.00 88.81 192 LYS A N 1
ATOM 1563 C CA . LYS A 1 192 ? -15.734 4.903 30.963 1.00 88.81 192 LYS A CA 1
ATOM 1564 C C . LYS A 1 192 ? -14.797 5.831 30.181 1.00 88.81 192 LYS A C 1
ATOM 1566 O O . LYS A 1 192 ? -14.880 5.886 28.955 1.00 88.81 192 LYS A O 1
ATOM 1571 N N . VAL A 1 193 ? -13.898 6.546 30.864 1.00 86.62 193 VAL A N 1
ATOM 1572 C CA . VAL A 1 193 ? -12.897 7.402 30.208 1.00 86.62 193 VAL A CA 1
ATOM 1573 C C . VAL A 1 193 ? -11.919 6.563 29.385 1.00 86.62 193 VAL A C 1
ATOM 1575 O O . VAL A 1 193 ? -11.631 6.930 28.250 1.00 86.62 193 VAL A O 1
ATOM 1578 N N . THR A 1 194 ? -11.471 5.411 29.894 1.00 87.19 194 THR A N 1
ATOM 1579 C CA . THR A 1 194 ? -10.561 4.516 29.156 1.00 87.19 194 THR A CA 1
ATOM 1580 C C . THR A 1 194 ? -11.268 3.842 27.976 1.00 87.19 194 THR A C 1
ATOM 1582 O O . THR A 1 194 ? -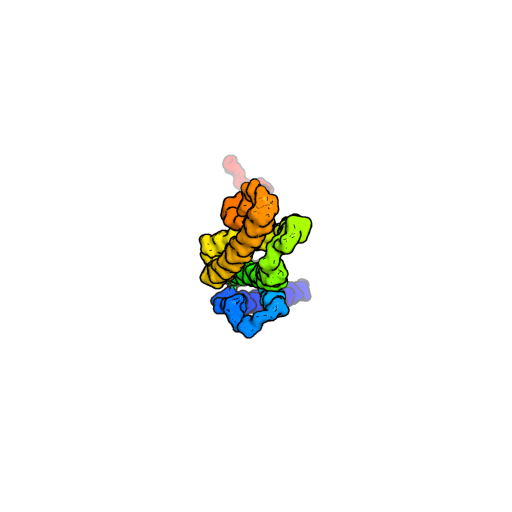10.682 3.677 26.908 1.00 87.19 194 THR A O 1
ATOM 1585 N N . ALA A 1 195 ? -12.563 3.541 28.116 1.00 90.19 195 ALA A N 1
ATOM 1586 C CA . ALA A 1 195 ? -13.393 2.999 27.039 1.00 90.19 195 ALA A CA 1
ATOM 1587 C C . ALA A 1 195 ? -13.645 3.984 25.883 1.00 90.19 195 ALA A C 1
ATOM 1589 O O . ALA A 1 195 ? -13.980 3.558 24.771 1.00 90.19 195 ALA A O 1
ATOM 1590 N N . LYS A 1 196 ? -13.475 5.291 26.121 1.00 88.88 196 LYS A N 1
ATOM 1591 C CA . LYS A 1 196 ? -13.652 6.330 25.101 1.00 88.88 196 LYS A CA 1
ATOM 1592 C C . LYS A 1 196 ? -12.625 6.204 23.975 1.00 88.88 196 LYS A C 1
ATOM 1594 O O . LYS A 1 196 ? -13.003 6.300 22.814 1.00 88.88 196 LYS A O 1
ATOM 1599 N N . ASP A 1 197 ? -11.365 5.917 24.287 1.00 88.00 197 ASP A N 1
ATOM 1600 C CA . ASP A 1 197 ? -10.328 5.765 23.256 1.00 88.00 197 ASP A CA 1
ATOM 1601 C C . ASP A 1 197 ? -10.618 4.563 22.348 1.00 88.00 197 ASP A C 1
ATOM 1603 O O . ASP A 1 197 ? -10.500 4.641 21.122 1.00 88.00 197 ASP A O 1
ATOM 1607 N N . THR A 1 198 ? -11.097 3.460 22.928 1.00 91.31 198 THR A N 1
ATOM 1608 C CA . THR A 1 198 ? -11.551 2.297 22.157 1.00 91.31 198 THR A CA 1
ATOM 1609 C C . THR A 1 198 ? -12.754 2.635 21.278 1.00 91.31 198 THR A C 1
ATOM 1611 O O . THR A 1 198 ? -12.787 2.199 20.129 1.00 91.31 198 THR A O 1
ATOM 1614 N N . ARG A 1 199 ? -13.710 3.442 21.762 1.00 91.19 199 ARG A N 1
ATOM 1615 C CA . ARG A 1 199 ? -14.849 3.928 20.958 1.00 91.19 199 ARG A CA 1
ATOM 1616 C C . ARG A 1 199 ? -14.380 4.650 19.699 1.00 91.19 199 ARG A C 1
ATOM 1618 O O . ARG A 1 199 ? -14.839 4.329 18.605 1.00 91.19 199 ARG A O 1
ATOM 1625 N N . GLU A 1 200 ? -13.464 5.604 19.855 1.00 90.56 200 GLU A N 1
ATOM 1626 C CA . GLU A 1 200 ? -12.941 6.398 18.739 1.00 90.56 200 GLU A CA 1
ATOM 1627 C C . GLU A 1 200 ? -12.175 5.522 17.741 1.00 90.56 200 GLU A C 1
ATOM 1629 O O . GLU A 1 200 ? -12.342 5.662 16.529 1.00 90.56 200 GLU A O 1
ATOM 1634 N N . ASN A 1 201 ? -11.401 4.551 18.236 1.00 90.19 201 ASN A N 1
ATOM 1635 C CA . ASN A 1 201 ? -10.718 3.578 17.384 1.00 90.19 201 ASN A CA 1
ATOM 1636 C C . ASN A 1 201 ? -11.710 2.721 16.582 1.00 90.19 201 ASN A C 1
ATOM 1638 O O . ASN A 1 201 ? -11.533 2.548 15.376 1.00 90.19 201 ASN A O 1
ATOM 1642 N N . VAL A 1 202 ? -12.780 2.230 17.214 1.00 94.25 202 VAL A N 1
ATOM 1643 C CA . VAL A 1 202 ? -13.837 1.462 16.536 1.00 94.25 202 VAL A CA 1
ATOM 1644 C C . VAL A 1 202 ? -14.554 2.316 15.488 1.00 94.25 202 VAL A C 1
ATOM 1646 O O . VAL A 1 202 ? -14.748 1.858 14.360 1.00 94.25 202 VAL A O 1
ATOM 1649 N N . LYS A 1 203 ? -14.878 3.577 15.805 1.00 92.12 203 LYS A N 1
ATOM 1650 C CA . LYS A 1 203 ? -15.479 4.524 14.853 1.00 92.12 203 LYS A CA 1
ATOM 1651 C C . LYS A 1 203 ? -14.572 4.760 13.641 1.00 92.12 203 LYS A C 1
ATOM 1653 O O . LYS A 1 203 ? -15.043 4.698 12.507 1.00 92.12 203 LYS A O 1
ATOM 1658 N N . MET A 1 204 ? -13.272 4.958 13.864 1.00 91.69 204 MET A N 1
ATOM 1659 C CA . MET A 1 204 ? -12.287 5.109 12.790 1.00 91.69 204 MET A CA 1
ATOM 1660 C C . MET A 1 204 ? -12.209 3.857 11.902 1.00 91.69 204 MET A C 1
ATOM 1662 O O . MET A 1 204 ? -12.157 3.991 10.680 1.00 91.69 204 MET A O 1
ATOM 1666 N N . ILE A 1 205 ? -12.216 2.650 12.486 1.00 93.19 205 ILE A N 1
ATOM 1667 C CA . ILE A 1 205 ? -12.200 1.382 11.732 1.00 93.19 205 ILE A CA 1
ATOM 1668 C C . ILE A 1 205 ? -13.427 1.280 10.819 1.00 93.19 205 ILE A C 1
ATOM 1670 O O . ILE A 1 205 ? -13.275 0.972 9.638 1.00 93.19 205 ILE A O 1
ATOM 1674 N N . LEU A 1 206 ? -14.618 1.576 11.349 1.00 93.50 206 LEU A N 1
ATOM 1675 C CA . LEU A 1 206 ? -15.880 1.572 10.600 1.00 93.50 206 LEU A CA 1
ATOM 1676 C C . LEU A 1 206 ? -15.844 2.548 9.415 1.00 93.50 206 LEU A C 1
ATOM 1678 O O . LEU A 1 206 ? -16.105 2.154 8.282 1.00 93.50 206 LEU A O 1
ATOM 1682 N N . GLN A 1 207 ? -15.459 3.804 9.658 1.00 91.56 207 GLN A N 1
ATOM 1683 C CA . GLN A 1 207 ? -15.400 4.838 8.617 1.00 91.56 207 GLN A CA 1
ATOM 1684 C C . GLN A 1 207 ? -14.355 4.532 7.541 1.00 91.56 207 GLN A C 1
ATOM 1686 O O . GLN A 1 207 ? -14.605 4.714 6.349 1.00 91.56 207 GLN A O 1
ATOM 1691 N N . LEU A 1 208 ? -13.173 4.062 7.952 1.00 91.69 208 LEU A N 1
ATOM 1692 C CA . LEU A 1 208 ? -12.129 3.671 7.014 1.00 91.69 208 LEU A CA 1
ATOM 1693 C C . LEU A 1 208 ? -12.605 2.506 6.145 1.00 91.69 208 LEU A C 1
ATOM 1695 O O . LEU A 1 208 ? -12.400 2.531 4.936 1.00 91.69 208 LEU A O 1
ATOM 1699 N N . ALA A 1 209 ? -13.252 1.506 6.739 1.00 93.06 209 ALA A N 1
ATOM 1700 C CA . ALA A 1 209 ? -13.763 0.366 6.002 1.00 93.06 209 ALA A CA 1
ATOM 1701 C C . ALA A 1 209 ? -14.826 0.736 4.970 1.00 93.06 209 ALA A C 1
ATOM 1703 O O . ALA A 1 209 ? -14.710 0.276 3.836 1.00 93.06 209 ALA A O 1
ATOM 1704 N N . ASP A 1 210 ? -15.806 1.567 5.342 1.00 92.69 210 ASP A N 1
ATOM 1705 C CA . ASP A 1 210 ? -16.847 2.045 4.425 1.00 92.69 210 ASP A CA 1
ATOM 1706 C C . ASP A 1 210 ? -16.183 2.679 3.187 1.00 92.69 210 ASP A C 1
ATOM 1708 O O . ASP A 1 210 ? -16.404 2.232 2.060 1.00 92.69 210 ASP A O 1
ATOM 1712 N N . LYS A 1 211 ? -15.220 3.590 3.399 1.00 91.56 211 LYS A N 1
ATOM 1713 C CA . LYS A 1 211 ? -14.455 4.229 2.315 1.00 91.56 211 LYS A CA 1
ATOM 1714 C C . LYS A 1 211 ? -13.639 3.239 1.477 1.00 91.56 211 LYS A C 1
ATOM 1716 O O . LYS A 1 211 ? -13.543 3.387 0.260 1.00 91.56 211 LYS A O 1
ATOM 1721 N N . LEU A 1 212 ? -12.989 2.254 2.098 1.00 91.25 212 LEU A N 1
ATOM 1722 C CA . LEU A 1 212 ? -12.202 1.255 1.366 1.00 91.25 212 LEU A CA 1
ATOM 1723 C C . LEU A 1 212 ? -13.111 0.376 0.494 1.00 91.25 212 LEU A C 1
ATOM 1725 O O . LEU A 1 212 ? -12.803 0.140 -0.673 1.00 91.25 212 LEU A O 1
ATOM 1729 N N . VAL A 1 213 ? -14.242 -0.078 1.029 1.00 92.88 213 VAL A N 1
ATOM 1730 C CA . VAL A 1 213 ? -15.193 -0.928 0.304 1.00 92.88 213 VAL A CA 1
ATOM 1731 C C . VAL A 1 213 ? -15.847 -0.166 -0.850 1.00 92.88 213 VAL A C 1
ATOM 1733 O O . VAL A 1 213 ? -15.895 -0.701 -1.957 1.00 92.88 213 VAL A O 1
ATOM 1736 N N . GLU A 1 214 ? -16.275 1.081 -0.634 1.00 91.75 214 GLU A N 1
ATOM 1737 C CA . GLU A 1 214 ? -16.842 1.952 -1.678 1.00 91.75 214 GLU A CA 1
ATOM 1738 C C . GLU A 1 214 ? -15.872 2.177 -2.846 1.00 91.75 214 GLU A C 1
ATOM 1740 O O . GLU A 1 214 ? -16.277 2.172 -4.006 1.00 91.75 214 GLU A O 1
ATOM 1745 N N . ASN A 1 215 ? -14.573 2.284 -2.555 1.00 89.31 215 ASN A N 1
ATOM 1746 C CA . ASN A 1 215 ? -13.525 2.433 -3.566 1.00 89.31 215 ASN A CA 1
ATOM 1747 C C . ASN A 1 215 ? -13.168 1.123 -4.302 1.00 89.31 215 ASN A C 1
ATOM 1749 O O . ASN A 1 215 ? -12.209 1.103 -5.074 1.00 89.31 215 ASN A O 1
ATOM 1753 N N . GLY A 1 216 ? -13.879 0.016 -4.057 1.00 90.00 216 GLY A N 1
ATOM 1754 C CA . GLY A 1 216 ? -13.610 -1.265 -4.716 1.00 90.00 216 GLY A CA 1
ATOM 1755 C C . GLY A 1 216 ? -12.296 -1.913 -4.269 1.00 90.00 216 GLY A C 1
ATOM 1756 O O . GLY A 1 216 ? -11.557 -2.471 -5.080 1.00 90.00 216 GLY A O 1
ATOM 1757 N N . HIS A 1 217 ? -11.959 -1.809 -2.981 1.00 91.25 217 HIS A N 1
ATOM 1758 C CA . HIS A 1 217 ? -10.737 -2.397 -2.435 1.00 91.25 217 HIS A CA 1
ATOM 1759 C C . HIS A 1 217 ? -10.673 -3.917 -2.649 1.00 91.25 217 HIS A C 1
ATOM 1761 O O . HIS A 1 217 ? -11.645 -4.632 -2.405 1.00 91.25 217 HIS A O 1
ATOM 1767 N N . LYS A 1 218 ? -9.498 -4.441 -3.022 1.00 88.69 218 LYS A N 1
ATOM 1768 C CA . LYS A 1 218 ? -9.341 -5.866 -3.362 1.00 88.69 218 LYS A CA 1
ATOM 1769 C C . LYS A 1 218 ? -9.716 -6.835 -2.225 1.00 88.69 218 LYS A C 1
ATOM 1771 O O . LYS A 1 218 ? -10.250 -7.905 -2.479 1.00 88.69 218 LYS A O 1
ATOM 1776 N N . HIS A 1 219 ? -9.509 -6.436 -0.964 1.00 90.94 219 HIS A N 1
ATOM 1777 C CA . HIS A 1 219 ? -9.917 -7.197 0.238 1.00 90.94 219 HIS A CA 1
ATOM 1778 C C . HIS A 1 219 ? -11.276 -6.800 0.824 1.00 90.94 219 HIS A C 1
ATOM 1780 O O . HIS A 1 219 ? -11.493 -6.985 2.021 1.00 90.94 219 HIS A O 1
ATOM 1786 N N . ALA A 1 220 ? -12.190 -6.229 0.038 1.00 93.31 220 ALA A N 1
ATOM 1787 C CA . ALA A 1 220 ? -13.468 -5.723 0.551 1.00 93.31 220 ALA A CA 1
ATOM 1788 C C . ALA A 1 220 ? -14.250 -6.749 1.397 1.00 93.31 220 ALA A C 1
ATOM 1790 O O . ALA A 1 220 ? -14.880 -6.381 2.385 1.00 93.31 220 ALA A O 1
ATOM 1791 N N . THR A 1 221 ? -14.205 -8.039 1.054 1.00 92.81 221 THR A N 1
ATOM 1792 C CA . THR A 1 221 ? -14.863 -9.095 1.844 1.00 92.81 221 THR A CA 1
ATOM 1793 C C . THR A 1 221 ? -14.232 -9.254 3.227 1.00 92.81 221 THR A C 1
ATOM 1795 O O . THR A 1 221 ? -14.927 -9.070 4.219 1.00 92.81 221 THR A O 1
ATOM 1798 N N . ALA A 1 222 ? -12.915 -9.461 3.310 1.00 92.06 222 ALA A N 1
ATOM 1799 C CA . ALA A 1 222 ? -12.224 -9.608 4.593 1.00 92.06 222 ALA A CA 1
ATOM 1800 C C . ALA A 1 222 ? -12.324 -8.343 5.469 1.00 92.06 222 ALA A C 1
ATOM 1802 O O . ALA A 1 222 ? -12.443 -8.433 6.689 1.00 92.06 222 ALA A O 1
ATOM 1803 N N . ILE A 1 223 ? -12.310 -7.150 4.858 1.00 93.81 223 ILE A N 1
ATOM 1804 C CA . ILE A 1 223 ? -12.526 -5.882 5.572 1.00 93.81 223 ILE A CA 1
ATOM 1805 C C . ILE A 1 223 ? -13.920 -5.854 6.211 1.00 93.81 223 ILE A C 1
ATOM 1807 O O . ILE A 1 223 ? -14.038 -5.524 7.390 1.00 93.81 223 ILE A O 1
ATOM 1811 N N . ARG A 1 224 ? -14.969 -6.236 5.468 1.00 94.94 224 ARG A N 1
ATOM 1812 C CA . ARG A 1 224 ? -16.340 -6.304 6.002 1.00 94.94 224 ARG A CA 1
ATOM 1813 C C . ARG A 1 224 ? -16.459 -7.290 7.161 1.00 94.94 224 ARG A C 1
ATOM 1815 O O . ARG A 1 224 ? -17.150 -6.983 8.133 1.00 94.94 224 ARG A O 1
ATOM 1822 N N . ASP A 1 225 ? -15.761 -8.420 7.097 1.00 94.94 225 ASP A N 1
ATOM 1823 C CA . ASP A 1 225 ? -15.758 -9.414 8.175 1.00 94.94 225 ASP A CA 1
ATOM 1824 C C . ASP A 1 225 ? -15.124 -8.850 9.456 1.00 94.94 225 ASP A C 1
ATOM 1826 O O . ASP A 1 225 ? -15.715 -8.939 10.537 1.00 94.94 225 ASP A O 1
ATOM 1830 N N . TRP A 1 226 ? -13.964 -8.190 9.341 1.00 95.00 226 TRP A N 1
ATOM 1831 C CA . TRP A 1 226 ? -13.317 -7.515 10.473 1.00 95.00 226 TRP A CA 1
ATOM 1832 C C . TRP A 1 226 ? -14.211 -6.449 11.097 1.00 95.00 226 TRP A C 1
ATOM 1834 O O . TRP A 1 226 ? -14.369 -6.409 12.317 1.00 95.00 226 TRP A O 1
ATOM 1844 N N . VAL A 1 227 ? -14.820 -5.608 10.267 1.00 94.81 227 VAL A N 1
ATOM 1845 C CA . VAL A 1 227 ? -15.699 -4.522 10.712 1.00 94.81 227 VAL A CA 1
ATOM 1846 C C . VAL A 1 227 ? -16.918 -5.066 11.431 1.00 94.81 227 VAL A C 1
ATOM 1848 O O . VAL A 1 227 ? -17.238 -4.600 12.520 1.00 94.81 227 VAL A O 1
ATOM 1851 N N . THR A 1 228 ? -17.555 -6.093 10.868 1.00 95.31 228 THR A N 1
ATOM 1852 C CA . THR A 1 228 ? -18.707 -6.756 11.484 1.00 95.31 228 THR A CA 1
ATOM 1853 C C . THR A 1 228 ? -18.332 -7.328 12.849 1.00 95.31 228 THR A C 1
ATOM 1855 O O . THR A 1 228 ? -19.061 -7.138 13.822 1.00 95.31 228 THR A O 1
ATOM 1858 N N . ARG A 1 229 ? -17.167 -7.979 12.956 1.00 95.44 229 ARG A N 1
ATOM 1859 C CA . ARG A 1 229 ? -16.679 -8.549 14.216 1.00 95.44 229 ARG A CA 1
ATOM 1860 C C . ARG A 1 229 ? -16.414 -7.476 15.275 1.00 95.44 229 ARG A C 1
ATOM 1862 O O . ARG A 1 229 ? -16.844 -7.638 16.415 1.00 95.44 229 ARG A O 1
ATOM 1869 N N . VAL A 1 230 ? -15.727 -6.393 14.907 1.00 96.12 230 VAL A N 1
ATOM 1870 C CA . VAL A 1 230 ? -15.407 -5.275 15.813 1.00 96.12 230 VAL A CA 1
ATOM 1871 C C . VAL A 1 230 ? -16.677 -4.547 16.258 1.00 96.12 230 VAL A C 1
ATOM 1873 O O . VAL A 1 230 ? -16.855 -4.317 17.452 1.00 96.12 230 VAL A O 1
ATOM 1876 N N . ASP A 1 231 ? -17.578 -4.231 15.326 1.00 95.56 231 ASP A N 1
ATOM 1877 C CA . ASP A 1 231 ? -18.842 -3.541 15.604 1.00 95.56 231 ASP A CA 1
ATOM 1878 C C . ASP A 1 231 ? -19.730 -4.352 16.552 1.00 95.56 231 ASP A C 1
ATOM 1880 O O . ASP A 1 231 ? -20.209 -3.835 17.561 1.00 95.56 231 ASP A O 1
ATOM 1884 N N . GLN A 1 232 ? -19.898 -5.651 16.286 1.00 95.56 232 GLN A N 1
ATOM 1885 C CA . GLN A 1 232 ? -20.684 -6.528 17.152 1.00 95.56 232 GLN A CA 1
ATOM 1886 C C . GLN A 1 232 ? -20.069 -6.670 18.547 1.00 95.56 232 GLN A C 1
ATOM 1888 O O . GLN A 1 232 ? -20.802 -6.623 19.536 1.00 95.56 232 GLN A O 1
ATOM 1893 N N . ALA A 1 233 ? -18.747 -6.846 18.643 1.00 95.44 233 ALA A N 1
ATOM 1894 C CA . ALA A 1 233 ? -18.059 -6.946 19.928 1.00 95.44 233 ALA A CA 1
ATOM 1895 C C . ALA A 1 233 ? -18.220 -5.656 20.743 1.00 95.44 233 ALA A C 1
ATOM 1897 O O . ALA A 1 233 ? -18.611 -5.708 21.907 1.00 95.44 233 ALA A O 1
ATOM 1898 N N . TYR A 1 234 ? -18.009 -4.497 20.114 1.00 95.31 234 TYR A N 1
ATOM 1899 C CA . TYR A 1 234 ? -18.131 -3.211 20.789 1.00 95.31 234 TYR A CA 1
ATOM 1900 C C . TYR A 1 234 ? -19.575 -2.901 21.201 1.00 95.31 234 TYR A C 1
ATOM 1902 O O . TYR A 1 234 ? -19.804 -2.448 22.319 1.00 95.31 234 TYR A O 1
ATOM 1910 N N . LYS A 1 235 ? -20.570 -3.190 20.351 1.00 94.06 235 LYS A N 1
ATOM 1911 C CA . LYS A 1 235 ? -21.992 -3.017 20.700 1.00 94.06 235 LYS A CA 1
ATOM 1912 C C . LYS A 1 235 ? -22.397 -3.869 21.900 1.00 94.06 235 LYS A C 1
ATOM 1914 O O . LYS A 1 235 ? -23.092 -3.369 22.781 1.00 94.06 235 LYS A O 1
ATOM 1919 N N . LYS A 1 236 ? -21.948 -5.129 21.959 1.00 94.06 236 LYS A N 1
ATOM 1920 C CA . LYS A 1 236 ? -22.190 -6.015 23.111 1.00 94.06 236 LYS A CA 1
ATOM 1921 C C . LYS A 1 236 ? -21.547 -5.464 24.382 1.00 94.06 236 LYS A C 1
ATOM 1923 O O . LYS A 1 236 ? -22.233 -5.334 25.393 1.00 94.06 236 LYS A O 1
ATOM 1928 N N . PHE A 1 237 ? -20.273 -5.086 24.307 1.00 95.00 237 PHE A N 1
ATOM 1929 C CA . PHE A 1 237 ? -19.541 -4.480 25.417 1.00 95.00 237 PHE A CA 1
ATOM 1930 C C . PHE A 1 237 ? -20.218 -3.193 25.922 1.00 95.00 237 PHE A C 1
ATOM 1932 O O . PHE A 1 237 ? -20.516 -3.075 27.110 1.00 95.00 237 PHE A O 1
ATOM 1939 N N . SER A 1 238 ? -20.534 -2.253 25.023 1.00 93.69 238 SER A N 1
ATOM 1940 C CA . SER A 1 238 ? -21.191 -0.986 25.372 1.00 93.69 238 SER A CA 1
ATOM 1941 C C . SER A 1 238 ? -22.552 -1.216 26.022 1.00 93.69 238 SER A C 1
ATOM 1943 O O . SER A 1 238 ? -22.855 -0.583 27.028 1.00 93.69 238 SER A O 1
ATOM 1945 N N . ALA A 1 239 ? -23.355 -2.147 25.498 1.00 92.06 239 ALA A N 1
ATOM 1946 C CA . ALA A 1 239 ? -24.658 -2.466 26.073 1.00 92.06 239 ALA A CA 1
ATOM 1947 C C . ALA A 1 239 ? -24.538 -3.021 27.502 1.00 92.06 239 ALA A C 1
ATOM 1949 O O . ALA A 1 239 ? -25.301 -2.619 28.379 1.00 92.06 239 ALA A O 1
ATOM 1950 N N . ARG A 1 240 ? -23.557 -3.897 27.763 1.00 92.69 240 ARG A N 1
ATOM 1951 C CA . ARG A 1 240 ? -23.282 -4.404 29.118 1.00 92.69 240 ARG A CA 1
ATOM 1952 C C . ARG A 1 240 ? -22.796 -3.299 30.058 1.00 92.69 240 ARG A C 1
ATOM 1954 O O . ARG A 1 240 ? -23.270 -3.216 31.188 1.00 92.69 240 ARG A O 1
ATOM 1961 N N . MET A 1 241 ? -21.902 -2.430 29.585 1.00 92.62 241 MET A N 1
ATOM 1962 C CA . MET A 1 241 ? -21.438 -1.253 30.329 1.00 92.62 241 MET A CA 1
ATOM 1963 C C . MET A 1 241 ? -22.591 -0.324 30.716 1.00 92.62 241 MET A C 1
ATOM 1965 O O . MET A 1 241 ? -22.642 0.151 31.852 1.00 92.62 241 MET A O 1
ATOM 1969 N N . ASP A 1 242 ? -23.521 -0.079 29.793 1.00 90.69 242 ASP A N 1
ATOM 1970 C CA . ASP A 1 242 ? -24.711 0.733 30.040 1.00 90.69 242 ASP A CA 1
ATOM 1971 C C . ASP A 1 242 ? -25.686 0.048 31.004 1.00 90.69 242 ASP A C 1
ATOM 1973 O O . ASP A 1 242 ? -26.224 0.705 31.894 1.00 90.69 242 ASP A O 1
ATOM 1977 N N . GLN A 1 243 ? -25.895 -1.265 30.873 1.00 90.88 243 GLN A N 1
ATOM 1978 C CA . GLN A 1 243 ? -26.756 -2.030 31.775 1.00 90.88 243 GLN A CA 1
ATOM 1979 C C . GLN A 1 243 ? -26.233 -1.996 33.214 1.00 90.88 243 GLN A C 1
ATOM 1981 O O . GLN A 1 243 ? -27.010 -1.746 34.134 1.00 90.88 243 GLN A O 1
ATOM 1986 N N . TYR A 1 244 ? -24.927 -2.197 33.409 1.00 91.56 244 TYR A N 1
ATOM 1987 C CA . TYR A 1 244 ? -24.316 -2.134 34.735 1.00 91.56 244 TYR A CA 1
ATOM 1988 C C . TYR A 1 244 ? -24.441 -0.730 35.348 1.00 91.56 244 TYR A C 1
ATOM 1990 O O . TYR A 1 244 ? -24.852 -0.597 36.501 1.00 91.56 244 TYR A O 1
ATOM 1998 N N . ARG A 1 245 ? -24.230 0.330 34.550 1.00 90.69 245 ARG A N 1
ATOM 1999 C CA . ARG A 1 245 ? -24.486 1.714 34.987 1.00 90.69 245 ARG A CA 1
ATOM 2000 C C . ARG A 1 245 ? -25.923 1.901 35.473 1.00 90.69 245 ARG A C 1
ATOM 2002 O O . ARG A 1 245 ? -26.128 2.415 36.565 1.00 90.69 245 ARG A O 1
ATOM 2009 N N . ILE A 1 246 ? -26.907 1.482 34.671 1.00 89.81 246 ILE A N 1
ATOM 2010 C CA . ILE A 1 246 ? -28.335 1.646 34.987 1.00 89.81 246 ILE A CA 1
ATOM 2011 C C . ILE A 1 246 ? -28.693 0.930 36.296 1.00 89.81 246 ILE A C 1
ATOM 2013 O O . ILE A 1 246 ? -29.500 1.442 37.067 1.00 89.81 246 ILE A O 1
ATOM 2017 N N . GLN A 1 247 ? -28.095 -0.231 36.573 1.00 90.94 247 GLN A N 1
ATOM 2018 C CA . GLN A 1 247 ? -28.326 -0.953 37.826 1.00 90.94 247 GLN A CA 1
ATOM 2019 C C . GLN A 1 247 ? -27.766 -0.202 39.044 1.00 90.94 247 GLN A C 1
ATOM 2021 O O . GLN A 1 247 ? -28.459 -0.099 40.057 1.00 90.94 247 GLN A O 1
ATOM 2026 N N . LEU A 1 248 ? -26.556 0.358 38.940 1.00 90.94 248 LEU A N 1
ATOM 2027 C CA . LEU A 1 248 ? -25.953 1.175 40.001 1.00 90.94 248 LEU A CA 1
ATOM 2028 C C . LEU A 1 248 ? -26.746 2.469 40.239 1.00 90.94 248 LEU A C 1
ATOM 2030 O O . LEU A 1 248 ? -27.116 2.772 41.371 1.00 90.94 248 LEU A O 1
ATOM 2034 N N . GLU A 1 249 ? -27.066 3.204 39.170 1.00 90.56 249 GLU A N 1
ATOM 2035 C CA . GLU A 1 249 ? -27.875 4.429 39.229 1.00 90.56 249 GLU A CA 1
ATOM 2036 C C . GLU A 1 249 ? -29.266 4.148 39.815 1.00 90.56 249 GLU A C 1
ATOM 2038 O O . GLU A 1 249 ? -29.719 4.866 40.707 1.00 90.56 249 GLU A O 1
ATOM 2043 N N . GLY A 1 250 ? -29.908 3.054 39.392 1.00 89.00 250 GLY A N 1
ATOM 2044 C CA . GLY A 1 250 ? -31.206 2.620 39.905 1.00 89.00 250 GLY A CA 1
ATOM 2045 C C . GLY A 1 250 ? -31.183 2.293 41.399 1.00 89.00 250 GLY A C 1
ATOM 2046 O O . GLY A 1 250 ? -32.094 2.695 42.121 1.00 89.00 250 GLY A O 1
ATOM 2047 N N . ARG A 1 251 ? -30.123 1.637 41.892 1.00 89.00 251 ARG A N 1
ATOM 2048 C CA . ARG A 1 251 ? -29.948 1.348 43.326 1.00 89.00 251 ARG A CA 1
ATOM 2049 C C . ARG A 1 251 ? -29.717 2.614 44.158 1.00 89.00 251 ARG A C 1
ATOM 2051 O O . ARG A 1 251 ? -30.120 2.662 45.317 1.00 89.00 251 ARG A O 1
ATOM 2058 N N . LEU A 1 252 ? -29.138 3.651 43.556 1.00 89.50 252 LEU A N 1
ATOM 2059 C CA . LEU A 1 252 ? -28.957 4.970 44.171 1.00 89.50 252 LEU A CA 1
ATOM 2060 C C . LEU A 1 252 ? -30.168 5.902 44.007 1.00 89.50 252 LEU A C 1
ATOM 2062 O O . LEU A 1 252 ? -30.176 6.989 44.584 1.00 89.50 252 LEU A O 1
ATOM 2066 N N . GLY A 1 253 ? -31.185 5.503 43.234 1.00 85.75 253 GLY A N 1
ATOM 2067 C CA . GLY A 1 253 ? -32.331 6.353 42.900 1.00 85.75 253 GLY A CA 1
ATOM 2068 C C . GLY A 1 253 ? -31.976 7.532 41.985 1.00 85.75 253 GLY A C 1
ATOM 2069 O O . GLY A 1 253 ? -32.693 8.531 41.962 1.00 85.75 253 GLY A O 1
ATOM 2070 N N . ILE A 1 254 ? -30.866 7.441 41.249 1.00 82.44 254 ILE A N 1
ATOM 2071 C CA . ILE A 1 254 ? -30.393 8.465 40.314 1.00 82.44 254 ILE A CA 1
ATOM 2072 C C . ILE A 1 254 ? -30.965 8.149 38.927 1.00 82.44 254 ILE A C 1
ATOM 2074 O O . ILE A 1 254 ? -30.856 7.028 38.442 1.00 82.44 254 ILE A O 1
ATOM 2078 N N . SER A 1 255 ? -31.550 9.141 38.254 1.00 65.69 255 SER A N 1
ATOM 2079 C CA . SER A 1 255 ? -31.963 9.030 36.849 1.00 65.69 255 SER A CA 1
ATOM 2080 C C . SER A 1 255 ? -31.183 10.047 36.021 1.00 65.69 255 SER A C 1
ATOM 2082 O O . SER A 1 255 ? -31.531 11.225 36.011 1.00 65.69 255 SER A O 1
ATOM 2084 N N . SER A 1 256 ? -30.116 9.612 35.342 1.00 59.56 256 SER A N 1
ATOM 2085 C CA . SER A 1 256 ? -29.322 10.468 34.449 1.00 59.56 256 SER A CA 1
ATOM 2086 C C . SER A 1 256 ? -29.587 10.130 32.977 1.00 59.56 256 SER A C 1
ATOM 2088 O O . SER A 1 256 ? -29.330 9.015 32.518 1.00 59.56 256 SER A O 1
ATOM 2090 N N . GLU A 1 257 ? -30.098 11.097 32.208 1.00 55.56 257 GLU A N 1
ATOM 2091 C CA . GLU A 1 257 ? -30.271 10.975 30.750 1.00 55.56 257 GLU A CA 1
ATOM 2092 C C . GLU A 1 257 ? -28.984 11.273 29.963 1.00 55.56 257 GLU A C 1
ATOM 2094 O O . GLU A 1 257 ? -28.748 10.647 28.929 1.00 55.56 257 GLU A O 1
ATOM 2099 N N . GLU A 1 258 ? -28.105 12.141 30.474 1.00 53.00 258 GLU A N 1
ATOM 2100 C CA . GLU A 1 258 ? -26.880 12.585 29.783 1.00 53.00 258 GLU A CA 1
ATOM 2101 C C . GLU A 1 258 ? -25.828 11.475 29.614 1.00 53.00 258 GLU A C 1
ATOM 2103 O O . GLU A 1 258 ? -25.058 11.474 28.651 1.00 53.00 258 GLU A O 1
ATOM 2108 N N . SER A 1 259 ? -25.801 10.473 30.499 1.00 52.38 259 SER A N 1
ATOM 2109 C CA . SER A 1 259 ? -24.802 9.396 30.424 1.00 52.38 259 SER A CA 1
ATOM 2110 C C . SER A 1 259 ? -25.055 8.380 29.299 1.00 52.38 259 SER A C 1
ATOM 2112 O O . SER A 1 259 ? -24.095 7.736 28.856 1.00 52.38 259 SER A O 1
ATOM 2114 N N . LYS A 1 260 ? -26.296 8.264 28.794 1.00 54.16 260 LYS A N 1
ATOM 2115 C CA . LYS A 1 260 ? -26.733 7.218 27.842 1.00 54.16 260 LYS A CA 1
ATOM 2116 C C . LYS A 1 260 ? -26.038 7.264 26.475 1.00 54.16 260 LYS A C 1
ATOM 2118 O O . LYS A 1 260 ? -25.949 6.241 25.810 1.00 54.16 260 LYS A O 1
ATOM 2123 N N . GLN A 1 261 ? -25.532 8.419 26.039 1.00 57.72 261 GLN A N 1
ATOM 2124 C CA . GLN A 1 261 ? -24.966 8.580 24.687 1.00 57.72 261 GLN A CA 1
ATOM 2125 C C . GLN A 1 261 ? -23.435 8.445 24.626 1.00 57.72 261 GLN A C 1
ATOM 2127 O O . GLN A 1 261 ? -22.860 8.349 23.539 1.00 57.72 261 GLN A O 1
ATOM 2132 N N . SER A 1 262 ? -22.756 8.406 25.775 1.00 66.62 262 SER A N 1
ATOM 2133 C CA . SER A 1 262 ? -21.296 8.583 25.850 1.00 66.62 262 SER A CA 1
ATOM 2134 C C . SER A 1 262 ? -20.446 7.418 25.317 1.00 66.62 262 SER A C 1
ATOM 2136 O O . SER A 1 262 ? -19.280 7.642 24.989 1.00 66.62 262 SER A O 1
ATOM 2138 N N . LEU A 1 263 ? -21.009 6.213 25.167 1.00 73.94 263 LEU A N 1
ATOM 2139 C CA . LEU A 1 263 ? -20.340 5.055 24.549 1.00 73.94 263 LEU A CA 1
ATOM 2140 C C . LEU A 1 263 ? -21.020 4.561 23.259 1.00 73.94 263 LEU A C 1
ATOM 2142 O O . LEU A 1 263 ? -20.505 3.677 22.587 1.00 73.94 263 LEU A O 1
ATOM 2146 N N . SER A 1 264 ? -22.139 5.166 22.851 1.00 76.25 264 SER A N 1
ATOM 2147 C CA . SER A 1 264 ? -22.867 4.752 21.643 1.00 76.25 264 SER A CA 1
ATOM 2148 C C . SER A 1 264 ? -22.051 4.981 20.360 1.00 76.25 264 SER A C 1
ATOM 2150 O O . SER A 1 264 ? -21.391 6.006 20.202 1.00 76.25 264 SER A O 1
ATOM 2152 N N . LEU A 1 265 ? -22.069 4.052 19.403 1.00 73.44 265 LEU A N 1
ATOM 2153 C CA . LEU A 1 265 ? -21.430 4.278 18.101 1.00 73.44 265 LEU A CA 1
ATOM 2154 C C . LEU A 1 265 ? -22.342 5.135 17.226 1.00 73.44 265 LEU A C 1
ATOM 2156 O O . LEU A 1 265 ? -23.247 4.620 16.575 1.00 73.44 265 LEU A O 1
ATOM 2160 N N . ASP A 1 266 ? -22.099 6.441 17.214 1.00 66.06 266 ASP A N 1
ATOM 2161 C CA . ASP A 1 266 ? -22.828 7.352 16.346 1.00 66.06 266 ASP A CA 1
ATOM 2162 C C . ASP A 1 266 ? -22.086 7.512 15.010 1.00 66.06 266 ASP A C 1
ATOM 2164 O O . ASP A 1 266 ? -20.937 7.970 14.975 1.00 66.06 266 ASP A O 1
ATOM 2168 N N . ARG A 1 267 ? -22.712 7.070 13.907 1.00 57.56 267 ARG A N 1
ATOM 2169 C CA . ARG A 1 267 ? -22.084 7.003 12.569 1.00 57.56 267 ARG A CA 1
ATOM 2170 C C . ARG A 1 267 ? -21.907 8.371 11.905 1.00 57.56 267 ARG A C 1
ATOM 2172 O O . ARG A 1 267 ? -21.253 8.444 10.869 1.00 57.56 267 ARG A O 1
ATOM 2179 N N . HIS A 1 268 ? -22.448 9.445 12.478 1.00 54.56 268 HIS A N 1
ATOM 2180 C CA . HIS A 1 268 ? -22.338 10.781 11.899 1.00 54.56 268 HIS A CA 1
ATOM 2181 C C . HIS A 1 268 ? -20.889 11.296 11.973 1.00 54.56 268 HIS A C 1
ATOM 2183 O O . HIS A 1 268 ? -20.189 11.156 12.987 1.00 54.56 268 HIS A O 1
ATOM 2189 N N . SER A 1 269 ? -20.427 11.826 10.843 1.00 47.88 269 SER A N 1
ATOM 2190 C CA . SER A 1 269 ? -19.055 12.240 10.560 1.00 47.88 269 SER A CA 1
ATOM 2191 C C . SER A 1 269 ? -18.553 13.270 11.571 1.00 47.88 269 SER A C 1
ATOM 2193 O O . SER A 1 269 ? -19.117 14.352 11.688 1.00 47.88 269 SER A O 1
ATOM 2195 N N . ASP A 1 270 ? -17.482 12.943 12.294 1.00 56.38 270 ASP A N 1
ATOM 2196 C CA . ASP A 1 270 ? -16.713 13.941 13.037 1.00 56.38 270 ASP A CA 1
ATOM 2197 C C . ASP A 1 270 ? -15.677 14.554 12.069 1.00 56.38 270 ASP A C 1
ATOM 2199 O O . ASP A 1 270 ? -14.811 13.819 11.573 1.00 56.38 270 ASP A O 1
ATOM 2203 N N . PRO A 1 271 ? -15.731 15.871 11.786 1.00 58.47 271 PRO A N 1
ATOM 2204 C CA . PRO A 1 271 ? -14.781 16.547 10.898 1.00 58.47 271 PRO A CA 1
ATOM 2205 C C . PRO A 1 271 ? -13.306 16.377 11.309 1.00 58.47 271 PRO A C 1
ATOM 2207 O O . PRO A 1 271 ? -12.408 16.439 10.468 1.00 58.47 271 PRO A O 1
ATOM 2210 N N . SER A 1 272 ? -13.027 16.132 12.595 1.00 61.41 272 SER A N 1
ATOM 2211 C CA . SER A 1 272 ? -11.675 15.882 13.117 1.00 61.41 272 SER A CA 1
ATOM 2212 C C . SER A 1 272 ? -11.129 14.511 12.695 1.00 61.41 272 SER A C 1
ATOM 2214 O O . SER A 1 272 ? -9.954 14.367 12.338 1.00 61.41 272 SER A O 1
ATOM 2216 N N . LEU A 1 273 ? -11.996 13.495 12.676 1.00 55.03 273 LEU A N 1
ATOM 2217 C CA . LEU A 1 273 ? -11.676 12.149 12.192 1.00 55.03 273 LEU A CA 1
ATOM 2218 C C . LEU A 1 273 ? -11.468 12.144 10.680 1.00 55.03 273 LEU A C 1
ATOM 2220 O O . LEU A 1 273 ? -10.523 11.517 10.201 1.00 55.03 273 LEU A O 1
ATOM 2224 N N . GLU A 1 274 ? -12.269 12.911 9.942 1.00 60.00 274 GLU A N 1
ATOM 2225 C CA . GLU A 1 274 ? -12.070 13.103 8.507 1.00 60.00 274 GLU A CA 1
ATOM 2226 C C . GLU A 1 274 ? -10.698 13.718 8.215 1.00 60.00 274 GLU A C 1
ATOM 2228 O O . GLU A 1 274 ? -9.982 13.217 7.356 1.00 60.00 274 GLU A O 1
ATOM 2233 N N . HIS A 1 275 ? -10.239 14.688 9.011 1.00 59.41 275 HIS A N 1
ATOM 2234 C CA . HIS A 1 275 ? -8.877 15.218 8.910 1.00 59.41 275 HIS A CA 1
ATOM 2235 C C . HIS A 1 275 ? -7.777 14.187 9.212 1.00 59.41 275 HIS A C 1
ATOM 2237 O O . HIS A 1 275 ? -6.735 14.222 8.557 1.00 59.41 275 HIS A O 1
ATOM 2243 N N . LYS A 1 276 ? -7.973 13.254 10.155 1.00 60.16 276 LYS A N 1
ATOM 2244 C CA . LYS A 1 276 ? -7.008 12.167 10.431 1.00 60.16 276 LYS A CA 1
ATOM 2245 C C . LYS A 1 276 ? -6.984 11.123 9.314 1.00 60.16 276 LYS A C 1
ATOM 2247 O O . LYS A 1 276 ? -5.905 10.720 8.880 1.00 60.16 276 LYS A O 1
ATOM 2252 N N . ILE A 1 277 ? -8.153 10.739 8.807 1.00 60.00 277 ILE A N 1
ATOM 2253 C CA . ILE A 1 277 ? -8.306 9.830 7.664 1.00 60.00 277 ILE A CA 1
ATOM 2254 C C . ILE A 1 277 ? -7.730 10.482 6.402 1.00 60.00 277 ILE A C 1
ATOM 2256 O O . ILE A 1 277 ? -7.007 9.834 5.649 1.00 60.00 277 ILE A O 1
ATOM 2260 N N . GLN A 1 278 ? -7.969 11.778 6.195 1.00 61.00 278 GLN A N 1
ATOM 2261 C CA . GLN A 1 278 ? -7.399 12.561 5.105 1.00 61.00 278 GLN A CA 1
ATOM 2262 C C . GLN A 1 278 ? -5.903 12.778 5.300 1.00 61.00 278 GLN A C 1
ATOM 2264 O O . GLN A 1 278 ? -5.198 12.772 4.314 1.00 61.00 278 GLN A O 1
ATOM 2269 N N . ALA A 1 279 ? -5.367 12.931 6.512 1.00 57.97 279 ALA A N 1
ATOM 2270 C CA . ALA A 1 279 ? -3.921 13.022 6.732 1.00 57.97 279 ALA A CA 1
ATOM 2271 C C . ALA A 1 279 ? -3.216 11.685 6.447 1.00 57.97 279 ALA A C 1
ATOM 2273 O O . ALA A 1 279 ? -2.152 11.676 5.826 1.00 57.97 279 ALA A O 1
ATOM 2274 N N . ALA A 1 280 ? -3.833 10.562 6.830 1.00 55.28 280 ALA A N 1
ATOM 2275 C CA . ALA A 1 280 ? -3.361 9.219 6.498 1.00 55.28 280 ALA A CA 1
ATOM 2276 C C . ALA A 1 280 ? -3.488 8.912 4.994 1.00 55.28 280 ALA A C 1
ATOM 2278 O O . ALA A 1 280 ? -2.582 8.328 4.409 1.00 55.28 280 ALA A O 1
ATOM 2279 N N . ALA A 1 281 ? -4.562 9.362 4.340 1.00 52.16 281 ALA A N 1
ATOM 2280 C CA . ALA A 1 281 ? -4.744 9.236 2.893 1.00 52.16 281 ALA A CA 1
ATOM 2281 C C . ALA A 1 281 ? -3.903 10.252 2.091 1.00 52.16 281 ALA A C 1
ATOM 2283 O O . ALA A 1 281 ? -3.441 9.950 0.998 1.00 52.16 281 ALA A O 1
ATOM 2284 N N . ALA A 1 282 ? -3.655 11.450 2.624 1.00 49.19 282 ALA A N 1
ATOM 2285 C CA . ALA A 1 282 ? -2.896 12.522 1.980 1.00 49.19 282 ALA A CA 1
ATOM 2286 C C . ALA A 1 282 ? -1.389 12.374 2.162 1.00 49.19 282 ALA A C 1
ATOM 2288 O O . ALA A 1 282 ? -0.651 12.944 1.368 1.00 49.19 282 ALA A O 1
ATOM 2289 N N . SER A 1 283 ? -0.896 11.624 3.150 1.00 51.06 283 SER A N 1
ATOM 2290 C CA . SER A 1 283 ? 0.511 11.203 3.157 1.00 51.06 283 SER A CA 1
ATOM 2291 C C . SER A 1 283 ? 0.809 10.282 1.962 1.00 51.06 283 SER A C 1
ATOM 2293 O O . SER A 1 283 ? 1.863 10.406 1.341 1.00 51.06 283 SER A O 1
ATOM 2295 N N . VAL A 1 284 ? -0.167 9.457 1.566 1.00 52.31 284 VAL A N 1
ATOM 2296 C CA . VAL A 1 284 ? -0.128 8.613 0.362 1.00 52.31 284 VAL A CA 1
ATOM 2297 C C . VAL A 1 284 ? -0.357 9.451 -0.909 1.00 52.31 284 VAL A C 1
ATOM 2299 O O . VAL A 1 284 ? 0.471 9.413 -1.819 1.00 52.31 284 VAL A O 1
ATOM 2302 N N . ALA A 1 285 ? -1.378 10.318 -0.941 1.00 45.34 285 ALA A N 1
ATOM 2303 C CA . ALA A 1 285 ? -1.699 11.157 -2.106 1.00 45.34 285 ALA A CA 1
ATOM 2304 C C . ALA A 1 285 ? -0.718 12.329 -2.350 1.00 45.34 285 ALA A C 1
ATOM 2306 O O . ALA A 1 285 ? -0.556 12.783 -3.483 1.00 45.34 285 ALA A O 1
ATOM 2307 N N . LYS A 1 286 ? 0.001 12.833 -1.332 1.00 43.97 286 LYS A N 1
ATOM 2308 C CA . LYS A 1 286 ? 1.082 13.827 -1.525 1.00 43.97 286 LYS A CA 1
ATOM 2309 C C . LYS A 1 286 ? 2.238 13.252 -2.340 1.00 43.97 286 LYS A C 1
ATOM 2311 O O . LYS A 1 286 ? 2.866 14.003 -3.086 1.00 43.97 286 LYS A O 1
ATOM 2316 N N . ASN A 1 287 ? 2.496 11.946 -2.242 1.00 50.91 287 ASN A N 1
ATOM 2317 C CA . ASN A 1 287 ? 3.457 11.274 -3.115 1.00 50.91 287 ASN A CA 1
ATOM 2318 C C . ASN A 1 287 ? 2.935 11.144 -4.555 1.00 50.91 287 ASN A C 1
ATOM 2320 O O . ASN A 1 287 ? 3.731 11.238 -5.485 1.00 50.91 287 ASN A O 1
ATOM 2324 N N . GLU A 1 288 ? 1.623 11.002 -4.753 1.00 44.31 288 GLU A N 1
ATOM 2325 C CA . GLU A 1 288 ? 0.992 10.959 -6.083 1.00 44.31 288 GLU A CA 1
ATOM 2326 C C . GLU A 1 288 ? 1.023 12.334 -6.776 1.00 44.31 288 GLU A C 1
ATOM 2328 O O . GLU A 1 288 ? 1.571 12.475 -7.868 1.00 44.31 288 GLU A O 1
ATOM 2333 N N . LEU A 1 289 ? 0.571 13.394 -6.096 1.00 40.62 289 LEU A N 1
ATOM 2334 C CA . LEU A 1 289 ? 0.550 14.763 -6.633 1.00 40.62 289 LEU A CA 1
ATOM 2335 C C . LEU A 1 289 ? 1.947 15.378 -6.831 1.00 40.62 289 LEU A C 1
ATOM 2337 O O . LEU A 1 289 ? 2.120 16.241 -7.692 1.00 40.62 289 LEU A O 1
ATOM 2341 N N . SER A 1 290 ? 2.946 14.973 -6.041 1.00 45.25 290 SER A N 1
ATOM 2342 C CA . SER A 1 290 ? 4.338 15.425 -6.196 1.00 45.25 290 SER A CA 1
ATOM 2343 C C . SER A 1 290 ? 5.015 14.784 -7.414 1.00 45.25 290 SER A C 1
ATOM 2345 O O . SER A 1 290 ? 5.716 15.464 -8.170 1.00 45.25 290 SER A O 1
ATOM 2347 N N . GLU A 1 291 ? 4.762 13.495 -7.658 1.00 48.38 291 GLU A N 1
ATOM 2348 C CA . GLU A 1 291 ? 5.286 12.771 -8.820 1.00 48.38 291 GLU A CA 1
ATOM 2349 C C . GLU A 1 291 ? 4.640 13.243 -10.129 1.00 48.38 291 GLU A C 1
ATOM 2351 O O . GLU A 1 291 ? 5.364 13.492 -11.095 1.00 48.38 291 GLU A O 1
ATOM 2356 N N . ASP A 1 292 ? 3.323 13.473 -10.158 1.00 46.91 292 ASP A N 1
ATOM 2357 C CA . ASP A 1 292 ? 2.639 13.991 -11.352 1.00 46.91 292 ASP A CA 1
ATOM 2358 C C . ASP A 1 292 ? 3.014 15.441 -11.666 1.00 46.91 292 ASP A C 1
ATOM 2360 O O . ASP A 1 292 ? 3.245 15.795 -12.828 1.00 46.91 292 ASP A O 1
ATOM 2364 N N . LYS A 1 293 ? 3.195 16.287 -10.642 1.00 52.12 293 LYS A N 1
ATOM 2365 C CA . LYS A 1 293 ? 3.744 17.638 -10.834 1.00 52.12 293 LYS A CA 1
ATOM 2366 C C . LYS A 1 293 ? 5.187 17.597 -11.342 1.00 52.12 293 LYS A C 1
ATOM 2368 O O . LYS A 1 293 ? 5.521 18.384 -12.227 1.00 52.12 293 LYS A O 1
ATOM 2373 N N . ARG A 1 294 ? 6.030 16.662 -10.874 1.00 57.59 294 ARG A N 1
ATOM 2374 C CA . ARG A 1 294 ? 7.396 16.462 -11.407 1.00 57.59 294 ARG A CA 1
ATOM 2375 C C . ARG A 1 294 ? 7.390 15.930 -12.839 1.00 57.59 294 ARG A C 1
ATOM 2377 O O . ARG A 1 294 ? 8.210 16.383 -13.634 1.00 57.59 294 ARG A O 1
ATOM 2384 N N . ARG A 1 295 ? 6.480 15.018 -13.202 1.00 58.84 295 ARG A N 1
ATOM 2385 C CA . ARG A 1 295 ? 6.320 14.523 -14.584 1.00 58.84 295 ARG A CA 1
ATOM 2386 C C . ARG A 1 295 ? 5.850 15.626 -15.529 1.00 58.84 295 ARG A C 1
ATOM 2388 O O . ARG A 1 295 ? 6.435 15.800 -16.595 1.00 58.84 295 ARG A O 1
ATOM 2395 N N . SER A 1 296 ? 4.860 16.414 -15.117 1.00 59.91 296 SER A N 1
ATOM 2396 C CA . SER A 1 296 ? 4.334 17.531 -15.908 1.00 59.91 296 SER A CA 1
ATOM 2397 C C . SER A 1 296 ? 5.363 18.662 -16.057 1.00 59.91 296 SER A C 1
ATOM 2399 O O . SER A 1 296 ? 5.532 19.203 -17.149 1.00 59.91 296 SER A O 1
ATOM 2401 N N . ALA A 1 297 ? 6.140 18.955 -15.006 1.00 61.34 297 ALA A N 1
ATOM 2402 C CA . ALA A 1 297 ? 7.255 19.902 -15.069 1.00 61.34 297 ALA A CA 1
ATOM 2403 C C . ALA A 1 297 ? 8.372 19.427 -16.014 1.00 61.34 297 ALA A C 1
ATOM 2405 O O . ALA A 1 297 ? 8.799 20.191 -16.874 1.00 61.34 297 ALA A O 1
ATOM 2406 N N . ARG A 1 298 ? 8.783 18.151 -15.933 1.00 71.12 298 ARG A N 1
ATOM 2407 C CA . ARG A 1 298 ? 9.791 17.564 -16.838 1.00 71.12 298 ARG A CA 1
ATOM 2408 C C . ARG A 1 298 ? 9.326 17.549 -18.294 1.00 71.12 298 ARG A C 1
ATOM 2410 O O . ARG A 1 298 ? 10.118 17.833 -19.184 1.00 71.12 298 ARG A O 1
ATOM 2417 N N . LYS A 1 299 ? 8.043 17.266 -18.547 1.00 72.56 299 LYS A N 1
ATOM 2418 C CA . LYS A 1 299 ? 7.461 17.325 -19.897 1.00 72.56 299 LYS A CA 1
ATOM 2419 C C . LYS A 1 299 ? 7.474 18.755 -20.449 1.00 72.56 299 LYS A C 1
ATOM 2421 O O . LYS A 1 299 ? 7.873 18.952 -21.590 1.00 72.56 299 LYS A O 1
ATOM 2426 N N . LYS A 1 300 ? 7.111 19.754 -19.634 1.00 75.31 300 LYS A N 1
ATOM 2427 C CA . LYS A 1 300 ? 7.190 21.177 -20.014 1.00 75.31 300 LYS A CA 1
ATOM 2428 C C . LYS A 1 300 ? 8.626 21.637 -20.275 1.00 75.31 300 LYS A C 1
ATOM 2430 O O . LYS A 1 300 ? 8.847 22.380 -21.221 1.00 75.31 300 LYS A O 1
ATOM 2435 N N . GLU A 1 301 ? 9.587 21.182 -19.476 1.00 70.81 301 GLU A N 1
ATOM 2436 C CA . GLU A 1 301 ? 11.009 21.504 -19.649 1.00 70.81 301 GLU A CA 1
ATO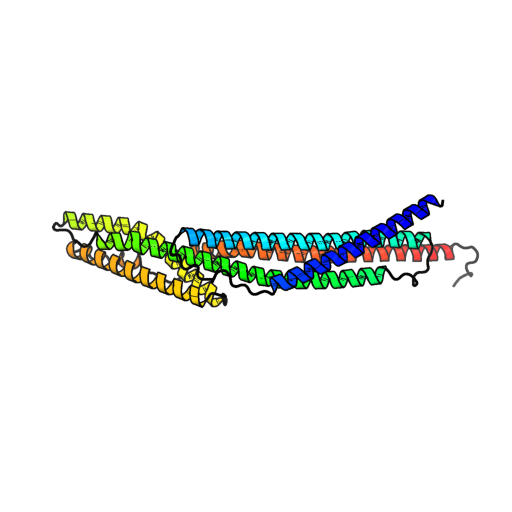M 2437 C C . GLU A 1 301 ? 11.577 20.915 -20.949 1.00 70.81 301 GLU A C 1
ATOM 2439 O O . GLU A 1 301 ? 12.295 21.605 -21.668 1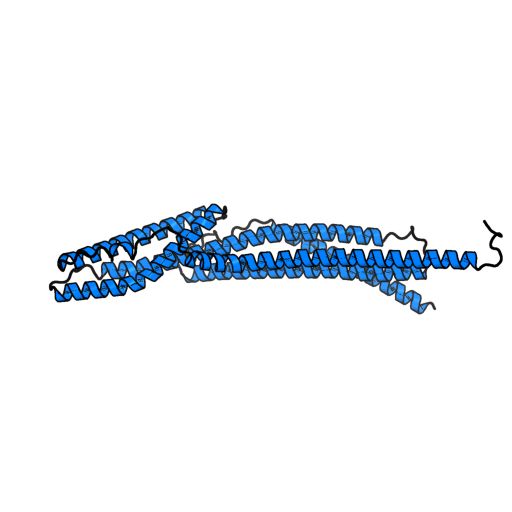.00 70.81 301 GLU A O 1
ATOM 2444 N N . LEU A 1 302 ? 11.204 19.677 -21.297 1.00 76.88 302 LEU A N 1
ATOM 2445 C CA . LEU A 1 302 ? 11.599 19.048 -22.563 1.00 76.88 302 LEU A CA 1
ATOM 2446 C C . LEU A 1 302 ? 11.006 19.773 -23.776 1.00 76.88 302 LEU A C 1
ATOM 2448 O O . LEU A 1 302 ? 11.746 20.070 -24.709 1.00 76.88 302 LEU A O 1
ATOM 2452 N N . ILE A 1 303 ? 9.716 20.125 -23.729 1.00 83.31 303 ILE A N 1
ATOM 2453 C CA . ILE A 1 303 ? 9.053 20.884 -24.801 1.00 83.31 303 ILE A CA 1
ATOM 2454 C C . ILE A 1 303 ? 9.692 22.270 -24.957 1.00 83.31 303 ILE A C 1
ATOM 2456 O O . ILE A 1 303 ? 9.998 22.678 -26.073 1.00 83.31 303 ILE A O 1
ATOM 2460 N N . MET A 1 304 ? 9.945 22.989 -23.856 1.00 82.94 304 MET A N 1
ATOM 2461 C CA . MET A 1 304 ? 10.634 24.285 -23.923 1.00 82.94 304 MET A CA 1
ATOM 2462 C C . MET A 1 304 ? 12.046 24.152 -24.491 1.00 82.94 304 MET A C 1
ATOM 2464 O O . MET A 1 304 ? 12.481 25.012 -25.251 1.00 82.94 304 MET A O 1
ATOM 2468 N N . LYS A 1 305 ? 12.768 23.085 -24.140 1.00 87.25 305 LYS A N 1
ATOM 2469 C CA . LYS A 1 305 ? 14.113 22.850 -24.656 1.00 87.25 305 LYS A CA 1
ATOM 2470 C C . LYS A 1 305 ? 14.107 22.569 -26.160 1.00 87.25 305 LYS A C 1
ATOM 2472 O O . LYS A 1 305 ? 14.916 23.158 -26.867 1.00 87.25 305 LYS A O 1
ATOM 2477 N N . GLU A 1 306 ? 13.188 21.735 -26.648 1.00 87.75 306 GLU A N 1
ATOM 2478 C CA . GLU A 1 306 ? 13.012 21.517 -28.091 1.00 87.75 306 GLU A CA 1
ATOM 2479 C C . GLU A 1 306 ? 12.618 22.806 -28.819 1.00 87.75 306 GLU A C 1
ATOM 2481 O O . GLU A 1 306 ? 13.146 23.092 -29.894 1.00 87.75 306 GLU A O 1
ATOM 2486 N N . LEU A 1 307 ? 11.756 23.631 -28.220 1.00 90.94 307 LEU A N 1
ATOM 2487 C CA . LEU A 1 307 ? 11.370 24.916 -28.801 1.00 90.94 307 LEU A CA 1
ATOM 2488 C C . LEU A 1 307 ? 12.572 25.868 -28.920 1.00 90.94 307 LEU A C 1
ATOM 2490 O O . LEU A 1 307 ? 12.813 26.436 -29.977 1.00 90.94 307 LEU A O 1
ATOM 2494 N N . ILE A 1 308 ? 13.388 25.981 -27.871 1.00 88.56 308 ILE A N 1
ATOM 2495 C CA . ILE A 1 308 ? 14.596 26.819 -27.888 1.00 88.56 308 ILE A CA 1
ATOM 2496 C C . ILE A 1 308 ? 15.628 26.295 -28.895 1.00 88.56 308 ILE A C 1
ATOM 2498 O O . ILE A 1 308 ? 16.308 27.089 -29.547 1.00 88.56 308 ILE A O 1
ATOM 2502 N N . ASP A 1 309 ? 15.782 24.976 -29.022 1.00 84.12 309 ASP A N 1
ATOM 2503 C CA . ASP A 1 309 ? 16.733 24.376 -29.963 1.00 84.12 309 ASP A CA 1
ATOM 2504 C C . ASP A 1 309 ? 16.271 24.544 -31.422 1.00 84.12 309 ASP A C 1
ATOM 2506 O O . ASP A 1 309 ? 17.095 24.840 -32.296 1.00 84.12 309 ASP A O 1
ATOM 2510 N N . THR A 1 310 ? 14.965 24.439 -31.689 1.00 91.88 310 THR A N 1
ATOM 2511 C CA . THR A 1 310 ? 14.388 24.727 -33.016 1.00 91.88 310 THR A CA 1
ATOM 2512 C C . THR A 1 310 ? 14.505 26.209 -33.363 1.00 91.88 310 THR A C 1
ATOM 2514 O O . THR A 1 310 ? 14.938 26.536 -34.465 1.00 91.88 310 THR A O 1
ATOM 2517 N N . GLU A 1 311 ? 14.260 27.107 -32.409 1.00 92.88 311 GLU A N 1
ATOM 2518 C CA . GLU A 1 311 ? 14.429 28.550 -32.599 1.00 92.88 311 GLU A CA 1
ATOM 2519 C C . GLU A 1 311 ? 15.899 28.930 -32.838 1.00 92.88 311 GLU A C 1
ATOM 2521 O O . GLU A 1 311 ? 16.211 29.687 -33.757 1.00 92.88 311 GLU A O 1
ATOM 2526 N N . ARG A 1 312 ? 16.841 28.326 -32.101 1.00 89.75 312 ARG A N 1
ATOM 2527 C CA . ARG A 1 312 ? 18.283 28.497 -32.357 1.00 89.75 312 ARG A CA 1
ATOM 2528 C C . ARG A 1 312 ? 18.699 28.028 -33.743 1.00 89.75 312 ARG A C 1
ATOM 2530 O O . ARG A 1 312 ? 19.607 28.615 -34.326 1.00 89.75 312 ARG A O 1
ATOM 2537 N N . THR A 1 313 ? 18.107 26.938 -34.219 1.00 89.69 313 THR A N 1
ATOM 2538 C CA . THR A 1 313 ? 18.395 26.400 -35.552 1.00 89.69 313 THR A CA 1
ATOM 2539 C C . THR A 1 313 ? 17.856 27.347 -36.616 1.00 89.69 313 THR A C 1
ATOM 2541 O O . THR A 1 313 ? 18.616 27.786 -37.470 1.00 89.69 313 THR A O 1
ATOM 2544 N N . TYR A 1 314 ? 16.609 27.793 -36.464 1.00 92.12 314 TYR A N 1
ATOM 2545 C CA . TYR A 1 314 ? 15.981 28.761 -37.358 1.00 92.12 314 TYR A CA 1
ATOM 2546 C C . TYR A 1 314 ? 16.762 30.081 -37.464 1.00 92.12 314 TYR A C 1
ATOM 2548 O O . TYR A 1 314 ? 16.990 30.577 -38.564 1.00 92.12 314 TYR A O 1
ATOM 2556 N N . VAL A 1 315 ? 17.234 30.634 -36.339 1.00 94.56 315 VAL A N 1
ATOM 2557 C CA . VAL A 1 315 ? 18.049 31.864 -36.335 1.00 94.56 315 VAL A CA 1
ATOM 2558 C C . VAL A 1 315 ? 19.363 31.676 -37.096 1.00 94.56 315 VAL A C 1
ATOM 2560 O O . VAL A 1 315 ? 19.769 32.568 -37.838 1.00 94.56 315 VAL A O 1
ATOM 2563 N N . LYS A 1 316 ? 20.021 30.522 -36.944 1.00 91.06 316 LYS A N 1
ATOM 2564 C CA . LYS A 1 316 ? 21.253 30.216 -37.685 1.00 91.06 316 LYS A CA 1
ATOM 2565 C C . LYS A 1 316 ? 21.000 30.064 -39.177 1.00 91.06 316 LYS A C 1
ATOM 2567 O O . LYS A 1 316 ? 21.791 30.561 -39.971 1.00 91.06 316 LYS A O 1
ATOM 2572 N N . ASP A 1 317 ? 19.909 29.411 -39.555 1.00 91.56 317 ASP A N 1
ATOM 2573 C CA . ASP A 1 317 ? 19.546 29.250 -40.961 1.00 91.56 317 ASP A CA 1
ATOM 2574 C C . ASP A 1 317 ? 19.251 30.617 -41.600 1.00 91.56 317 ASP A C 1
ATOM 2576 O O . ASP A 1 317 ? 19.735 30.913 -42.691 1.00 91.56 317 ASP A O 1
ATOM 2580 N N . LEU A 1 318 ? 18.566 31.508 -40.875 1.00 93.12 318 LEU A N 1
ATOM 2581 C CA . LEU A 1 318 ? 18.376 32.909 -41.263 1.00 93.12 318 LEU A CA 1
ATOM 2582 C C . LEU A 1 318 ? 19.700 33.659 -41.433 1.00 93.12 318 LEU A C 1
ATOM 2584 O O . LEU A 1 318 ? 19.873 34.382 -42.413 1.00 93.12 318 LEU A O 1
ATOM 2588 N N . GLU A 1 319 ? 20.637 33.488 -40.502 1.00 92.44 319 GLU A N 1
ATOM 2589 C CA . GLU A 1 319 ? 21.964 34.103 -40.580 1.00 92.44 319 GLU A CA 1
ATOM 2590 C C . GLU A 1 319 ? 22.724 33.631 -41.830 1.00 92.44 319 GLU A C 1
ATOM 2592 O O . GLU A 1 319 ? 23.342 34.443 -42.525 1.00 92.44 319 GLU A O 1
ATOM 2597 N N . ILE A 1 320 ? 22.618 32.343 -42.173 1.00 90.31 320 ILE A N 1
ATOM 2598 C CA . ILE A 1 320 ? 23.192 31.769 -43.397 1.00 90.31 320 ILE A CA 1
ATOM 2599 C C . ILE A 1 320 ? 22.526 32.376 -44.635 1.00 90.31 320 ILE A C 1
ATOM 2601 O O . ILE A 1 320 ? 23.234 32.860 -45.517 1.00 90.31 320 ILE A O 1
ATOM 2605 N N . CYS A 1 321 ? 21.192 32.426 -44.691 1.00 89.69 321 CYS A N 1
ATOM 2606 C CA . CYS A 1 321 ? 20.461 33.031 -45.808 1.00 89.69 321 CYS A CA 1
ATOM 2607 C C . CYS A 1 321 ? 20.857 34.498 -46.026 1.00 89.69 321 CYS A C 1
ATOM 2609 O O . CYS A 1 321 ? 21.142 34.901 -47.154 1.00 89.69 321 CYS A O 1
ATOM 2611 N N . VAL A 1 322 ? 20.927 35.288 -44.951 1.00 92.19 322 VAL A N 1
ATOM 2612 C CA . VAL A 1 322 ? 21.351 36.695 -45.004 1.00 92.19 322 VAL A CA 1
ATOM 2613 C C . VAL A 1 322 ? 22.802 36.808 -45.469 1.00 92.19 322 VAL A C 1
ATOM 2615 O O . VAL A 1 322 ? 23.113 37.652 -46.307 1.00 92.19 322 VAL A O 1
ATOM 2618 N N . THR A 1 323 ? 23.690 35.948 -44.972 1.00 89.69 323 THR A N 1
ATOM 2619 C CA . THR A 1 323 ? 25.106 35.948 -45.360 1.00 89.69 323 THR A CA 1
ATOM 2620 C C . THR A 1 323 ? 25.283 35.603 -46.837 1.00 89.69 323 THR A C 1
ATOM 2622 O O . THR A 1 323 ? 26.023 36.298 -47.530 1.00 89.69 323 THR A O 1
ATOM 2625 N N . CYS A 1 324 ? 24.574 34.591 -47.341 1.00 84.38 324 CYS A N 1
ATOM 2626 C CA . CYS A 1 324 ? 24.573 34.223 -48.757 1.00 84.38 324 CYS A CA 1
ATOM 2627 C C . CYS A 1 324 ? 24.047 35.367 -49.634 1.00 84.38 324 CYS A C 1
ATOM 2629 O O . CYS A 1 324 ? 24.726 35.769 -50.576 1.00 84.38 324 CYS A O 1
ATOM 2631 N N . TYR A 1 325 ? 22.909 35.965 -49.273 1.00 85.44 325 TYR A N 1
ATOM 2632 C CA . TYR A 1 325 ? 22.336 37.101 -49.998 1.00 85.44 325 TYR A CA 1
ATOM 2633 C C . TYR A 1 325 ? 23.277 38.321 -50.027 1.00 85.44 325 TYR A C 1
ATOM 2635 O O . TYR A 1 325 ? 23.492 38.947 -51.067 1.00 85.44 325 TYR A O 1
ATOM 2643 N N . LEU A 1 326 ? 23.893 38.660 -48.890 1.00 84.56 326 LEU A N 1
ATOM 2644 C CA . LEU A 1 326 ? 24.857 39.762 -48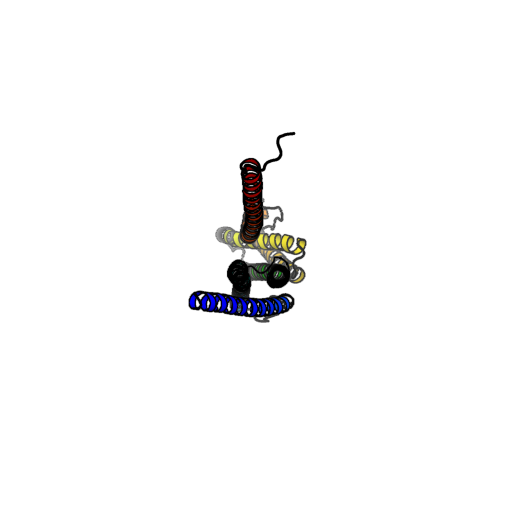.806 1.00 84.56 326 LEU A CA 1
ATOM 2645 C C . LEU A 1 326 ? 26.156 39.465 -49.562 1.00 84.56 326 LEU A C 1
ATOM 2647 O O . LEU A 1 326 ? 26.782 40.383 -50.087 1.00 84.56 326 LEU A O 1
ATOM 2651 N N . TYR A 1 327 ? 26.578 38.205 -49.614 1.00 81.94 327 TYR A N 1
ATOM 2652 C CA . TYR A 1 327 ? 27.746 37.789 -50.380 1.00 81.94 327 TYR A CA 1
ATOM 2653 C C . TYR A 1 327 ? 27.498 37.909 -51.889 1.00 81.94 327 TYR A C 1
ATOM 2655 O O . TYR A 1 327 ? 28.331 38.468 -52.600 1.00 81.94 327 TYR A O 1
ATOM 2663 N N . GLU A 1 328 ? 26.337 37.465 -52.370 1.00 77.69 328 GLU A N 1
ATOM 2664 C CA . GLU A 1 328 ? 25.943 37.570 -53.780 1.00 77.69 328 GLU A CA 1
ATOM 2665 C C . GLU A 1 328 ? 25.761 39.026 -54.229 1.00 77.69 328 GLU A C 1
ATOM 2667 O O . GLU A 1 328 ? 26.250 39.411 -55.289 1.00 77.69 328 GLU A O 1
ATOM 2672 N N . THR A 1 329 ? 25.156 39.876 -53.396 1.00 72.81 329 THR A N 1
ATOM 2673 C CA . THR A 1 329 ? 24.971 41.310 -53.699 1.00 72.81 329 THR A CA 1
ATOM 2674 C C . THR A 1 329 ? 26.259 42.139 -53.619 1.00 72.81 329 THR A C 1
ATOM 2676 O O . THR A 1 329 ? 26.311 43.240 -54.165 1.00 72.81 329 THR A O 1
ATOM 2679 N N . ARG A 1 330 ? 27.316 41.631 -52.967 1.00 73.25 330 ARG A N 1
ATOM 2680 C CA . ARG A 1 330 ? 28.638 42.286 -52.876 1.00 73.25 330 ARG A CA 1
ATOM 2681 C C . ARG A 1 330 ? 29.640 41.822 -53.934 1.00 73.25 330 ARG A C 1
ATOM 2683 O O . ARG A 1 330 ? 30.702 42.436 -54.054 1.00 73.25 330 ARG A O 1
ATOM 2690 N N . GLN A 1 331 ? 29.345 40.771 -54.699 1.00 65.38 331 GLN A N 1
ATOM 2691 C CA . GLN A 1 331 ? 30.193 40.369 -55.822 1.00 65.38 331 GLN A CA 1
ATOM 2692 C C . GLN A 1 331 ? 30.003 41.314 -57.019 1.00 65.38 331 GLN A C 1
ATOM 2694 O O . GLN A 1 331 ? 28.889 41.636 -57.421 1.00 65.38 331 GLN A O 1
ATOM 2699 N N . SER A 1 332 ? 31.115 41.745 -57.626 1.00 56.25 332 SER A N 1
ATOM 2700 C CA . SER A 1 332 ? 31.162 42.737 -58.720 1.00 56.25 332 SER A CA 1
ATOM 2701 C C . SER A 1 332 ? 30.612 42.228 -60.071 1.00 56.25 332 SER A C 1
ATOM 2703 O O . SER A 1 332 ? 30.728 42.902 -61.089 1.00 56.25 332 SER A O 1
ATOM 2705 N N . THR A 1 333 ? 29.996 41.045 -60.084 1.00 59.56 333 THR A N 1
ATOM 2706 C CA . THR A 1 333 ? 29.303 40.429 -61.227 1.00 59.56 333 THR A CA 1
ATOM 2707 C C . THR A 1 333 ? 27.784 40.394 -61.054 1.00 59.56 333 THR A C 1
ATOM 2709 O O . THR A 1 333 ? 27.100 39.785 -61.876 1.00 59.56 333 THR A O 1
ATOM 2712 N N . ALA A 1 334 ? 27.241 41.047 -60.019 1.00 54.31 334 ALA A N 1
ATOM 2713 C CA . ALA A 1 334 ? 25.802 41.200 -59.865 1.00 54.31 334 ALA A CA 1
ATOM 2714 C C . ALA A 1 334 ? 25.199 41.795 -61.157 1.00 54.31 334 ALA A C 1
ATOM 2716 O O . ALA A 1 334 ? 25.692 42.828 -61.632 1.00 54.31 334 ALA A O 1
ATOM 2717 N N . PRO A 1 335 ? 24.169 41.167 -61.760 1.00 55.88 335 PRO A N 1
ATOM 2718 C CA . PRO A 1 335 ? 23.474 41.771 -62.885 1.00 55.88 335 PRO A CA 1
ATOM 2719 C C . PRO A 1 335 ? 23.000 43.161 -62.460 1.00 55.88 335 PRO A C 1
ATOM 2721 O O . PRO A 1 335 ? 22.439 43.332 -61.375 1.00 55.88 335 PRO A O 1
ATOM 2724 N N . LYS A 1 336 ? 23.285 44.172 -63.291 1.00 57.59 336 LYS A N 1
ATOM 2725 C CA . LYS A 1 336 ? 22.770 45.522 -63.068 1.00 57.59 336 LYS A CA 1
ATOM 2726 C C . LYS A 1 336 ? 21.251 45.436 -63.049 1.00 57.59 336 LYS A C 1
ATOM 2728 O O . LYS A 1 336 ? 20.657 45.261 -64.107 1.00 57.59 336 LYS A O 1
ATOM 2733 N N . SER A 1 337 ? 20.724 45.601 -61.838 1.00 58.00 337 SER A N 1
ATOM 2734 C CA . SER A 1 337 ? 19.354 45.956 -61.479 1.00 58.00 337 SER A CA 1
ATOM 2735 C C . SER A 1 337 ? 18.244 45.002 -61.939 1.00 58.00 337 SER A C 1
ATOM 2737 O O . SER A 1 337 ? 18.161 44.592 -63.094 1.00 58.00 337 SER A O 1
ATOM 2739 N N . LEU A 1 338 ? 17.307 44.766 -61.022 1.00 39.03 338 LEU A N 1
ATOM 2740 C CA . LEU A 1 338 ? 15.936 45.166 -61.328 1.00 39.03 338 LEU A CA 1
ATOM 2741 C C . LEU A 1 338 ? 15.833 46.676 -61.137 1.00 39.03 338 LEU A C 1
ATOM 2743 O O . LEU A 1 338 ? 16.318 47.143 -60.078 1.00 39.03 338 LEU A O 1
#

Foldseek 3Di:
DVVVVVVLVVQLVVLVVQLVVLLVVLLVLLVVLLVVLPDDDPPLPPDPPDPDLVVLVVSLVVLVVVLVVLVVSLVVSVVSLVSSVVSLVSNVVSVVVNCVVVVPDDPPDPPVVVSVVSNVVSVVSNVSSVVSSVVSSVLSVLSNLVSVLVSLLSVLLCCCVVPLVVVLVVPPDCDPDLVVLVVSLVVLVVVLVVLLVSLVSLLLSLVSLVVCVVVVRPPNPVSVVSNVVSVVSLVVSLVSSVVSNCSSCVVNVHDDPVVNCSSDNDNDDDVVSVVVVCVVVVVVVVVVVVVVVVVVVVVVVVVVVVVVVVVVVVVVVVVVVVVVVVVQVPDPPNPPDD

Radius of gyration: 35.71 Å; chains: 1; bounding box: 80×65×114 Å

Sequence (338 aa):
NLVTCAEDRYKLVQASISFYKTAEQVCSVLESLERDYRRDDDWCQKDVAIDSSAAACDKASSVRLKIEKHQEQKESFLRACTLARKTAQTFLKYAKRSQNYYRIEEGMWGPENKVRAILDDLMIKENNVLECWTEKKRTLDQCAQYVMLENNAKLSLNWIMQTGETYLETHTSLGDTKEETEHLLKEHTMFKVTAKDTRENVKMILQLADKLVENGHKHATAIRDWVTRVDQAYKKFSARMDQYRIQLEGRLGISSEESKQSLSLDRHSDPSLEHKIQAAAASVAKNELSEDKRRSARKKELIMKELIDTERTYVKDLEICVTCYLYETRQSTAPKSL

Organism: NCBI:txid1518452

InterPro domains:
  IPR000219 Dbl homology domain [PS50010] (299-338)
  IPR002017 Spectrin repeat [PF00435] (149-249)
  IPR018159 Spectrin/alpha-actinin [SM00150] (147-249)
  IPR035899 Dbl homology (DH) domain superfamily [G3DSA:1.20.900.10] (270-337)
  IPR035899 Dbl homology (DH) domain superfamily [SSF48065] (287-331)
  IPR051336 Rho GTPase-activating Guanine Nucleotide Exchange Factors [PTHR22826] (157-337)

Secondary structure (DSSP, 8-state):
-HHHHHHHHHHHHHHHHHHHHHHHHHHHHHHHHHHHHT-----SSS------HHHHHHHHHHHHHHHHHHHHHHHHHHHHHHHHHHHHHHHHHHHHHHHHHHT--TTS--HHHHHHHHHHHHHHHHHHHHHHHHHHHHHHHHHHHHHHHHHHHHHHHHHIIIIIIHHHHH-----SSHHHHHHHHHHHHHHHHHHHHHHHHHHHHHHHHHHHHHTT-TTHHHHHHHHHHHHHHHHHHHHHHHHHHHHHHHHHT---SGGGGTT----SPPHHHHHHHHHHHHHHHHHHHHHHHHHHHHHHHHHHHHHHHHHHHHHHHHHHHHHHHHHHHHSTT--S--